Protein 8ZLC (pdb70)

Sequence (270 aa):
MFNYESILLINEDVVSEMTIEDAKKLKPYWNVQIANFKKSSKEPMFTLLQMAILLNKKDIVGYLLARRGLDINALSRNNQTALMIACDKKVPLDWIEAILKRGGDLGINIKDDYEQTALDKCNFNSKAYHLLLKYGANYESILINEDVVSEMTIEDAKKLKPYWNVQIANFKKSSKEPMFTLLQMAILLNKKDIVGYLLARRGLDINALSRNNQTALMIACDKKVPLDWIEAILKRGGDLGINIKDDYEQTALDKCNFNSKAYHLLLKYGA

Structure (mmCIF, N/CA/C/O backbone):
data_8ZLC
#
_entry.id   8ZLC
#
_cell.length_a   42.377
_cell.length_b   62.742
_cell.length_c   91.784
_cell.angle_alpha   90.000
_cell.angle_beta   90.000
_cell.angle_gamma   90.000
#
_symmetry.space_group_name_H-M   'P 21 21 21'
#
loop_
_entity.id
_entity.type
_entity.pdbx_description
1 polymer 'Ankyrin-repeat protein'
2 water water
#
loop_
_atom_site.group_PDB
_atom_site.id
_atom_site.type_symbol
_atom_site.label_atom_id
_atom_site.label_alt_id
_atom_site.label_comp_id
_atom_site.label_asym_id
_atom_site.label_entity_id
_atom_site.label_seq_id
_atom_site.pdbx_PDB_ins_code
_atom_site.Cartn_x
_atom_site.Cartn_y
_atom_site.Cartn_z
_atom_site.occupancy
_atom_site.B_iso_or_equiv
_atom_site.auth_seq_id
_atom_site.auth_comp_id
_atom_site.auth_asym_id
_atom_site.auth_atom_id
_atom_site.pdbx_PDB_model_num
ATOM 1 N N . MET A 1 1 ? 11.583 16.770 -7.038 1.000 34.604 1 MET A N 1
ATOM 2 C CA . MET A 1 1 ? 12.975 16.978 -6.553 1.000 35.036 1 MET A CA 1
ATOM 3 C C . MET A 1 1 ? 13.273 18.475 -6.365 1.000 28.925 1 MET A C 1
ATOM 4 O O . MET A 1 1 ? 12.371 19.325 -6.606 1.000 20.862 1 MET A O 1
ATOM 9 N N . PHE A 1 2 ? 14.479 18.761 -5.876 1.000 26.064 2 PHE A N 1
ATOM 10 C CA . PHE A 1 2 ? 14.906 20.115 -5.450 1.000 26.012 2 PHE A CA 1
ATOM 11 C C . PHE A 1 2 ? 15.321 20.880 -6.707 1.000 25.585 2 PHE A C 1
ATOM 12 O O . PHE A 1 2 ? 16.510 20.921 -7.011 1.000 25.031 2 PHE A O 1
ATOM 20 N N . ASN A 1 3 ? 14.322 21.396 -7.435 1.000 24.171 3 ASN A N 1
ATOM 21 C CA . ASN A 1 3 ? 14.478 22.265 -8.624 1.000 23.944 3 ASN A CA 1
ATOM 22 C C . ASN A 1 3 ? 13.831 23.614 -8.279 1.000 25.048 3 ASN A C 1
ATOM 23 O O . ASN A 1 3 ? 12.765 23.648 -7.579 1.000 21.731 3 ASN A O 1
ATOM 28 N N . TYR A 1 4 ? 14.468 24.709 -8.679 1.000 23.207 4 TYR A N 1
ATOM 29 C CA . TYR A 1 4 ? 13.957 26.075 -8.416 1.000 24.792 4 TYR A CA 1
ATOM 30 C C . TYR A 1 4 ? 13.613 26.193 -6.927 1.000 25.844 4 TYR A C 1
ATOM 31 O O . TYR A 1 4 ? 12.568 26.738 -6.597 1.000 24.690 4 TYR A O 1
ATOM 40 N N . GLU A 1 5 ? 14.484 25.697 -6.035 1.000 26.914 5 GLU A N 1
ATOM 41 C CA . GLU A 1 5 ? 14.324 25.829 -4.559 1.000 29.743 5 GLU A CA 1
ATOM 42 C C . GLU A 1 5 ? 12.916 25.413 -4.111 1.000 29.921 5 GLU A C 1
ATOM 43 O O . GLU A 1 5 ? 12.368 26.112 -3.244 1.000 32.185 5 GLU A O 1
ATOM 47 N N . SER A 1 6 ? 12.315 24.372 -4.709 1.000 27.063 6 SER A N 1
ATOM 48 C CA . SER A 1 6 ? 11.015 23.826 -4.229 1.000 27.348 6 SER A CA 1
ATOM 49 C C . SER A 1 6 ? 11.009 22.308 -4.389 1.000 25.054 6 SER A C 1
ATOM 50 O O . SER A 1 6 ? 12.087 21.721 -4.351 1.000 26.126 6 SER A O 1
ATOM 53 N N . ILE A 1 7 ? 9.823 21.705 -4.468 1.000 24.088 7 ILE A N 1
ATOM 54 C CA . ILE A 1 7 ? 9.616 20.270 -4.815 1.000 21.150 7 ILE A CA 1
ATOM 55 C C . ILE A 1 7 ? 8.894 20.325 -6.155 1.000 21.169 7 ILE A C 1
ATOM 56 O O . ILE A 1 7 ? 7.663 20.576 -6.135 1.000 21.965 7 ILE A O 1
ATOM 61 N N . LEU A 1 8 ? 9.614 20.156 -7.269 1.000 19.494 8 LEU A N 1
ATOM 62 C CA A LEU A 1 8 ? 9.083 20.534 -8.610 0.500 20.248 8 LEU A CA 1
ATOM 63 C CA B LEU A 1 8 ? 9.052 20.495 -8.601 0.500 19.438 8 LEU A CA 1
ATOM 64 C C . LEU A 1 8 ? 9.649 19.621 -9.693 1.000 18.920 8 LEU A C 1
ATOM 65 O O . LEU A 1 8 ? 10.879 19.655 -9.879 1.000 17.421 8 LEU A O 1
ATOM 74 N N . ILE A 1 9 ? 8.769 18.936 -10.412 1.000 19.190 9 ILE A N 1
ATOM 75 C CA . ILE A 1 9 ? 9.110 18.341 -11.727 1.000 22.284 9 ILE A CA 1
ATOM 76 C C . ILE A 1 9 ? 8.073 18.813 -12.749 1.000 22.906 9 ILE A C 1
ATOM 77 O O . ILE A 1 9 ? 6.950 19.171 -12.345 1.000 20.852 9 ILE A O 1
ATOM 82 N N . ASN A 1 10 ? 8.421 18.776 -14.033 1.000 25.324 10 ASN A N 1
ATOM 83 C CA . ASN A 1 10 ? 7.510 19.236 -15.103 1.000 25.440 10 ASN A CA 1
ATOM 84 C C . ASN A 1 10 ? 6.986 18.033 -15.895 1.000 25.432 10 ASN A C 1
ATOM 85 O O . ASN A 1 10 ? 7.383 16.864 -15.606 1.000 23.565 10 ASN A O 1
ATOM 90 N N . GLU A 1 11 ? 6.136 18.323 -16.883 1.000 26.388 11 GLU A N 1
ATOM 91 C CA . GLU A 1 11 ? 5.429 17.303 -17.694 1.000 28.363 11 GLU A CA 1
ATOM 92 C C . GLU A 1 11 ? 6.441 16.503 -18.525 1.000 29.102 11 GLU A C 1
ATOM 93 O O . GLU A 1 11 ? 6.127 15.332 -18.834 1.000 26.360 11 GLU A O 1
ATOM 99 N N . ASP A 1 12 ? 7.603 17.097 -18.854 1.000 30.578 12 ASP A N 1
ATOM 100 C CA . ASP A 1 12 ? 8.696 16.438 -19.624 1.000 32.008 12 ASP A CA 1
ATOM 101 C C . ASP A 1 12 ? 9.235 15.270 -18.794 1.000 29.774 12 ASP A C 1
ATOM 102 O O . ASP A 1 12 ? 9.407 14.164 -19.334 1.000 29.407 12 ASP A O 1
ATOM 107 N N . VAL A 1 13 ? 9.451 15.495 -17.500 1.000 28.711 13 VAL A N 1
ATOM 108 C CA . VAL A 1 13 ? 9.985 14.469 -16.563 1.000 26.729 13 VAL A CA 1
ATOM 109 C C . VAL A 1 13 ? 8.933 13.374 -16.382 1.000 28.898 13 VAL A C 1
ATOM 110 O O . VAL A 1 13 ? 9.288 12.167 -16.468 1.000 26.916 13 VAL A O 1
ATOM 114 N N . VAL A 1 14 ? 7.681 13.764 -16.140 1.000 26.314 14 VAL A N 1
ATOM 115 C CA . VAL A 1 14 ? 6.593 12.791 -15.859 1.000 27.458 14 VAL A CA 1
ATOM 116 C C . VAL A 1 14 ? 6.292 11.985 -17.130 1.000 28.809 14 VAL A C 1
ATOM 117 O O . VAL A 1 14 ? 6.153 10.750 -17.007 1.000 30.084 14 VAL A O 1
ATOM 121 N N . SER A 1 15 ? 6.276 12.589 -18.324 1.000 28.973 15 SER A N 1
ATOM 122 C CA . SER A 1 15 ? 5.998 11.811 -19.566 1.000 33.015 15 SER A CA 1
ATOM 123 C C . SER A 1 15 ? 7.005 10.650 -19.743 1.000 32.286 15 SER A C 1
ATOM 124 O O . SER A 1 15 ? 6.601 9.586 -20.251 1.000 27.079 15 SER A O 1
ATOM 127 N N . GLU A 1 16 ? 8.264 10.824 -19.331 1.000 32.242 16 GLU A N 1
ATOM 128 C CA . GLU A 1 16 ? 9.362 9.846 -19.556 1.000 35.299 16 GLU A CA 1
ATOM 129 C C . GLU A 1 16 ? 9.530 8.932 -18.345 1.000 35.299 16 GLU A C 1
ATOM 130 O O . GLU A 1 16 ? 10.463 8.112 -18.340 1.000 34.530 16 GLU A O 1
ATOM 136 N N . MET A 1 17 ? 8.673 9.076 -17.344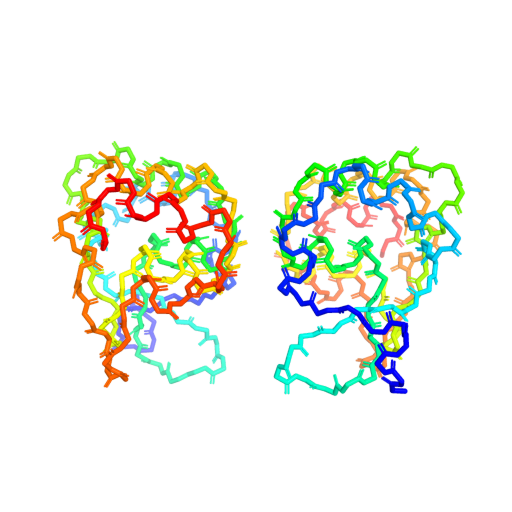 1.000 36.345 17 MET A N 1
ATOM 137 C CA . MET A 1 17 ? 8.773 8.318 -16.073 1.000 38.453 17 MET A CA 1
ATOM 138 C C . MET A 1 17 ? 8.336 6.861 -16.299 1.000 34.912 17 MET A C 1
ATOM 139 O O . MET A 1 17 ? 7.379 6.626 -17.023 1.000 38.855 17 MET A O 1
ATOM 144 N N . THR A 1 18 ? 8.995 5.915 -15.653 1.000 34.961 18 THR A N 1
ATOM 145 C CA . THR A 1 18 ? 8.618 4.475 -15.628 1.000 35.592 18 THR A CA 1
ATOM 146 C C . THR A 1 18 ? 8.090 4.121 -14.230 1.000 35.690 18 THR A C 1
ATOM 147 O O . THR A 1 18 ? 8.186 4.985 -13.313 1.000 32.354 18 THR A O 1
ATOM 151 N N . ILE A 1 19 ? 7.559 2.910 -14.050 1.000 33.451 19 ILE A N 1
ATOM 152 C CA . ILE A 1 19 ? 6.996 2.455 -12.742 1.000 35.486 19 ILE A CA 1
ATOM 153 C C . ILE A 1 19 ? 8.113 2.454 -11.687 1.000 32.997 19 ILE A C 1
ATOM 154 O O . ILE A 1 19 ? 7.804 2.735 -10.503 1.000 29.723 19 ILE A O 1
ATOM 159 N N . GLU A 1 20 ? 9.356 2.169 -12.090 1.000 34.937 20 GLU A N 1
ATOM 160 C CA . GLU A 1 20 ? 10.533 2.168 -11.177 1.000 36.653 20 GLU A CA 1
ATOM 161 C C . GLU A 1 20 ? 10.703 3.568 -10.565 1.000 37.093 20 GLU A C 1
ATOM 162 O O . GLU A 1 20 ? 11.008 3.649 -9.357 1.000 30.975 20 GLU A O 1
ATOM 165 N N . ASP A 1 21 ? 10.496 4.623 -11.359 1.000 35.182 21 ASP A N 1
ATOM 166 C CA . ASP A 1 21 ? 10.612 6.030 -10.896 1.000 34.664 21 ASP A CA 1
ATOM 167 C C . ASP A 1 21 ? 9.471 6.303 -9.914 1.000 30.325 21 ASP A C 1
ATOM 168 O O . ASP A 1 21 ? 9.753 6.782 -8.809 1.000 28.624 21 ASP A O 1
ATOM 173 N N . ALA A 1 22 ? 8.236 5.966 -10.275 1.000 26.444 22 ALA A N 1
ATOM 174 C CA . ALA A 1 22 ? 7.070 6.142 -9.384 1.000 27.137 22 ALA A CA 1
ATOM 175 C C . ALA A 1 22 ? 7.372 5.506 -8.021 1.000 28.109 22 ALA A C 1
ATOM 176 O O . ALA A 1 22 ? 7.106 6.168 -6.988 1.000 24.792 22 ALA A O 1
ATOM 178 N N . LYS A 1 23 ? 7.954 4.300 -8.002 1.000 26.543 23 LYS A N 1
ATOM 179 C CA . LYS A 1 23 ? 8.206 3.544 -6.750 1.000 28.963 23 LYS A CA 1
ATOM 180 C C . LYS A 1 23 ? 9.182 4.314 -5.867 1.000 25.622 23 LYS A C 1
ATOM 181 O O . LYS A 1 23 ? 8.930 4.389 -4.672 1.000 24.614 23 LYS A O 1
ATOM 187 N N . LYS A 1 24 ? 10.263 4.833 -6.447 1.000 25.544 24 LYS A N 1
ATOM 188 C CA . LYS A 1 24 ? 11.312 5.624 -5.754 1.000 26.318 24 LYS A CA 1
ATOM 189 C C . LYS A 1 24 ? 10.748 6.931 -5.180 1.000 23.451 24 LYS A C 1
ATOM 190 O O . LYS A 1 24 ? 11.357 7.423 -4.256 1.000 22.230 24 LYS A O 1
ATOM 192 N N . LEU A 1 25 ? 9.624 7.451 -5.678 1.000 20.919 25 LEU A N 1
ATOM 193 C CA . LEU A 1 25 ? 9.007 8.717 -5.174 1.000 21.123 25 LEU A CA 1
ATOM 194 C C . LEU A 1 25 ? 7.940 8.447 -4.095 1.000 19.724 25 LEU A C 1
ATOM 195 O O . LEU A 1 25 ? 7.175 9.376 -3.760 1.000 16.615 25 LEU A O 1
ATOM 200 N N . LYS A 1 26 ? 7.915 7.232 -3.541 1.000 19.951 26 LYS A N 1
ATOM 201 C CA . LYS A 1 26 ? 6.984 6.759 -2.489 1.000 21.234 26 LYS A CA 1
ATOM 202 C C . LYS A 1 26 ? 6.799 7.784 -1.372 1.000 18.905 26 LYS A C 1
ATOM 203 O O . LYS A 1 26 ? 5.667 7.990 -0.941 1.000 17.801 26 LYS A O 1
ATOM 209 N N . PRO A 1 27 ? 7.850 8.415 -0.803 1.000 18.819 27 PRO A N 1
ATOM 210 C CA . PRO A 1 27 ? 7.637 9.410 0.251 1.000 18.375 27 PRO A CA 1
ATOM 211 C C . PRO A 1 27 ? 6.746 10.589 -0.193 1.000 16.833 27 PRO A C 1
ATOM 212 O O . PRO A 1 27 ? 6.129 11.251 0.689 1.000 13.780 27 PRO A O 1
ATOM 216 N N . TYR A 1 28 ? 6.608 10.766 -1.516 1.000 15.193 28 TYR A N 1
ATOM 217 C CA . TYR A 1 28 ? 5.970 11.948 -2.153 1.000 17.177 28 TYR A CA 1
ATOM 218 C C . TYR A 1 28 ? 4.583 11.648 -2.724 1.000 16.436 28 TYR A C 1
ATOM 219 O O . TYR A 1 28 ? 3.996 12.546 -3.320 1.000 17.273 28 TYR A O 1
ATOM 228 N N . TRP A 1 29 ? 4.054 10.441 -2.572 1.000 17.668 29 TRP A N 1
ATOM 229 C CA . TRP A 1 29 ? 2.813 10.024 -3.272 1.000 17.665 29 TRP A CA 1
ATOM 230 C C . TRP A 1 29 ? 1.620 10.910 -2.951 1.000 17.884 29 TRP A C 1
ATOM 231 O O . TRP A 1 29 ? 0.712 10.930 -3.791 1.000 18.294 29 TRP A O 1
ATOM 242 N N . ASN A 1 30 ? 1.608 11.591 -1.810 1.000 18.214 30 ASN A N 1
ATOM 243 C CA . ASN A 1 30 ? 0.461 12.434 -1.370 1.000 16.966 30 ASN A CA 1
ATOM 244 C C . ASN A 1 30 ? 0.850 13.906 -1.437 1.000 16.552 30 ASN A C 1
ATOM 245 O O . ASN A 1 30 ? 0.104 14.737 -0.914 1.000 16.662 30 ASN A O 1
ATOM 250 N N . VAL A 1 31 ? 1.937 14.216 -2.134 1.000 15.643 31 VAL A N 1
ATOM 251 C CA . VAL A 1 31 ? 2.541 15.588 -2.156 1.000 15.238 31 VAL A CA 1
ATOM 252 C C . VAL A 1 31 ? 2.326 16.214 -3.543 1.000 15.036 31 VAL A C 1
ATOM 253 O O . VAL A 1 31 ? 2.521 15.521 -4.574 1.000 14.985 31 VAL A O 1
ATOM 257 N N . GLN A 1 32 ? 1.965 17.492 -3.578 1.000 16.043 32 GLN A N 1
ATOM 258 C CA . GLN A 1 32 ? 1.978 18.311 -4.818 1.000 17.211 32 GLN A CA 1
ATOM 259 C C . GLN A 1 32 ? 3.435 18.477 -5.254 1.000 17.912 32 GLN A C 1
ATOM 260 O O . GLN A 1 32 ? 4.168 19.220 -4.555 1.000 19.515 32 GLN A O 1
ATOM 266 N N . ILE A 1 33 ? 3.825 17.818 -6.356 1.000 16.529 33 ILE A N 1
ATOM 267 C CA . ILE A 1 33 ? 5.218 17.817 -6.864 1.000 15.648 33 ILE A CA 1
ATOM 268 C C . ILE A 1 33 ? 5.283 18.256 -8.323 1.000 15.441 33 ILE A C 1
ATOM 269 O O . ILE A 1 33 ? 6.413 18.489 -8.755 1.000 14.191 33 ILE A O 1
ATOM 274 N N . ALA A 1 34 ? 4.186 18.340 -9.090 1.000 16.259 34 ALA A N 1
ATOM 275 C CA . ALA A 1 34 ? 4.320 18.568 -10.557 1.000 17.794 34 ALA A CA 1
ATOM 276 C C . ALA A 1 34 ? 3.541 19.795 -11.039 1.000 18.903 34 ALA A C 1
ATOM 277 O O . ALA A 1 34 ? 2.480 20.141 -10.474 1.000 20.422 34 ALA A O 1
ATOM 279 N N . ASN A 1 35 ? 4.040 20.403 -12.113 1.000 18.788 35 ASN A N 1
ATOM 280 C CA . ASN A 1 35 ? 3.363 21.500 -12.841 1.000 19.435 35 ASN A CA 1
ATOM 281 C C . ASN A 1 35 ? 3.908 21.557 -14.275 1.000 21.438 35 ASN A C 1
ATOM 282 O O . ASN A 1 35 ? 4.952 20.969 -14.533 1.000 20.069 35 ASN A O 1
ATOM 287 N N . PHE A 1 36 ? 3.176 22.207 -15.181 1.000 24.183 36 PHE A N 1
ATOM 288 C CA . PHE A 1 36 ? 3.576 22.458 -16.586 1.000 26.129 36 PHE A CA 1
ATOM 289 C C . PHE A 1 36 ? 4.668 23.539 -16.573 1.000 27.577 36 PHE A C 1
ATOM 290 O O . PHE A 1 36 ? 4.669 24.411 -15.646 1.000 26.494 36 PHE A O 1
ATOM 298 N N . LYS A 1 37 ? 5.575 23.468 -17.551 1.000 31.172 37 LYS A N 1
ATOM 299 C CA . LYS A 1 37 ? 6.722 24.404 -17.739 1.000 36.453 37 LYS A CA 1
ATOM 300 C C . LYS A 1 37 ? 6.215 25.849 -17.902 1.000 35.858 37 LYS A C 1
ATOM 301 O O . LYS A 1 37 ? 6.850 26.741 -17.345 1.000 34.602 37 LYS A O 1
ATOM 307 N N . LYS A 1 38 ? 5.138 26.060 -18.671 1.000 36.497 38 LYS A N 1
ATOM 308 C CA . LYS A 1 38 ? 4.488 27.387 -18.893 1.000 41.743 38 LYS A CA 1
ATOM 309 C C . LYS A 1 38 ? 4.139 28.060 -17.552 1.000 43.485 38 LYS A C 1
ATOM 310 O O . LYS A 1 38 ? 4.311 29.286 -17.448 1.000 46.226 38 LYS A O 1
ATOM 312 N N . SER A 1 39 ? 3.666 27.294 -16.562 1.000 41.479 39 SER A N 1
ATOM 313 C CA . SER A 1 39 ? 3.067 27.824 -15.308 1.000 37.544 39 SER A CA 1
ATOM 314 C C . SER A 1 39 ? 4.159 28.261 -14.319 1.000 32.910 39 SER A C 1
ATOM 315 O O . SER A 1 39 ? 5.355 28.053 -14.608 1.000 29.300 39 SER A O 1
ATOM 318 N N . SER A 1 40 ? 3.757 28.858 -13.193 1.000 29.365 40 SER A N 1
ATOM 319 C CA . SER A 1 40 ? 4.686 29.332 -12.130 1.000 29.827 40 SER A CA 1
ATOM 320 C C . SER A 1 40 ? 5.476 28.158 -11.530 1.000 28.781 40 SER A C 1
ATOM 321 O O . SER A 1 40 ? 5.097 26.987 -11.749 1.000 29.118 40 SER A O 1
ATOM 324 N N . LYS A 1 41 ? 6.549 28.477 -10.794 1.000 28.298 41 LYS A N 1
ATOM 325 C CA . LYS A 1 41 ? 7.555 27.481 -10.309 1.000 27.969 41 LYS A CA 1
ATOM 326 C C . LYS A 1 41 ? 7.174 27.052 -8.895 1.000 27.418 41 LYS A C 1
ATOM 327 O O . LYS A 1 41 ? 8.052 27.118 -7.977 1.000 24.600 41 LYS A O 1
ATOM 333 N N . GLU A 1 42 ? 5.879 26.756 -8.706 1.000 29.935 42 GLU A N 1
ATOM 334 C CA . GLU A 1 42 ? 5.343 26.049 -7.518 1.000 28.706 42 GLU A CA 1
ATOM 335 C C . GLU A 1 42 ? 4.576 24.818 -8.001 1.000 24.946 42 GLU A C 1
ATOM 336 O O . GLU A 1 42 ? 3.813 24.887 -8.974 1.000 23.401 42 GLU A O 1
ATOM 342 N N . PRO A 1 43 ? 4.709 23.672 -7.286 1.000 20.707 43 PRO A N 1
ATOM 343 C CA . PRO A 1 43 ? 4.015 22.448 -7.684 1.000 21.380 43 PRO A CA 1
ATOM 344 C C . PRO A 1 43 ? 2.498 22.649 -7.541 1.000 19.559 43 PRO A C 1
ATOM 345 O O . PRO A 1 43 ? 2.080 23.377 -6.679 1.000 18.600 43 PRO A O 1
ATOM 349 N N . MET A 1 44 ? 1.730 22.007 -8.410 1.000 21.033 44 MET A N 1
ATOM 350 C CA . MET A 1 44 ? 0.248 22.116 -8.519 1.000 21.325 44 MET A CA 1
ATOM 351 C C . MET A 1 44 ? -0.359 20.737 -8.278 1.000 19.330 44 MET A C 1
ATOM 352 O O . MET A 1 44 ? -1.333 20.628 -7.523 1.000 20.899 44 MET A O 1
ATOM 357 N N . PHE A 1 45 ? 0.187 19.705 -8.916 1.000 17.568 45 PHE A N 1
ATOM 358 C CA . PHE A 1 45 ? -0.432 18.368 -9.040 1.000 16.585 45 PHE A CA 1
ATOM 359 C C . PHE A 1 45 ? 0.387 17.324 -8.282 1.000 16.125 45 PHE A C 1
ATOM 360 O O . PHE A 1 45 ? 1.640 17.384 -8.251 1.000 15.715 45 PHE A O 1
ATOM 368 N N . THR A 1 46 ? -0.305 16.333 -7.735 1.000 16.847 46 THR A N 1
ATOM 369 C CA . THR A 1 46 ? 0.303 15.044 -7.312 1.000 16.199 46 THR A CA 1
ATOM 370 C C . THR A 1 46 ? 0.751 14.263 -8.554 1.000 16.848 46 THR A C 1
ATOM 371 O O . THR A 1 46 ? 0.289 14.553 -9.668 1.000 16.477 46 THR A O 1
ATOM 375 N N . LEU A 1 47 ? 1.615 13.272 -8.350 1.000 18.088 47 LEU A N 1
ATOM 376 C CA . LEU A 1 47 ? 2.131 12.405 -9.431 1.000 19.934 47 LEU A CA 1
ATOM 377 C C . LEU A 1 47 ? 0.950 11.662 -10.096 1.000 20.654 47 LEU A C 1
ATOM 378 O O . LEU A 1 47 ? 0.944 11.598 -11.352 1.000 21.372 47 LEU A O 1
ATOM 383 N N . LEU A 1 48 ? -0.015 11.163 -9.322 1.000 19.360 48 LEU A N 1
ATOM 384 C CA . LEU A 1 48 ? -1.233 10.483 -9.850 1.000 21.731 48 LEU A CA 1
ATOM 385 C C . LEU A 1 48 ? -1.995 11.442 -10.760 1.000 19.941 48 LEU A C 1
ATOM 386 O O . LEU A 1 48 ? -2.359 11.047 -11.878 1.000 19.369 48 LEU A O 1
ATOM 391 N N . GLN A 1 49 ? -2.185 12.669 -10.296 1.000 20.431 49 GLN A N 1
ATOM 392 C CA . GLN A 1 49 ? -2.924 13.726 -11.024 1.000 19.717 49 GLN A CA 1
ATOM 393 C C . GLN A 1 49 ? -2.194 14.051 -12.331 1.000 21.971 49 GLN A C 1
ATOM 394 O O . GLN A 1 49 ? -2.861 14.109 -13.388 1.000 20.039 49 GLN A O 1
ATOM 400 N N . MET A 1 50 ? -0.876 14.223 -12.291 1.000 22.601 50 MET A N 1
ATOM 401 C CA . MET A 1 50 ? -0.093 14.529 -13.516 1.000 22.744 50 MET A CA 1
ATOM 402 C C . MET A 1 50 ? -0.080 13.308 -14.443 1.000 22.492 50 MET A C 1
ATOM 403 O O . MET A 1 50 ? -0.175 13.489 -15.649 1.000 23.737 50 MET A O 1
ATOM 408 N N . ALA A 1 51 ? 0.019 12.094 -13.916 1.000 22.155 51 ALA A N 1
ATOM 409 C CA . ALA A 1 51 ? -0.038 10.859 -14.721 1.000 22.229 51 ALA A CA 1
ATOM 410 C C . ALA A 1 51 ? -1.362 10.786 -15.490 1.000 25.962 51 ALA A C 1
ATOM 411 O O . ALA A 1 51 ? -1.325 10.489 -16.714 1.000 25.267 51 ALA A O 1
ATOM 413 N N . ILE A 1 52 ? -2.488 11.101 -14.843 1.000 25.315 52 ILE A N 1
ATOM 414 C CA . ILE A 1 52 ? -3.823 11.154 -15.500 1.000 24.795 52 ILE A CA 1
ATOM 415 C C . ILE A 1 52 ? -3.824 12.221 -16.600 1.000 25.035 52 ILE A C 1
ATOM 416 O O . ILE A 1 52 ? -4.238 11.882 -17.711 1.000 23.078 52 ILE A O 1
ATOM 421 N N . LEU A 1 53 ? -3.381 13.447 -16.300 1.000 25.672 53 LEU A N 1
ATOM 422 C CA . LEU A 1 53 ? -3.318 14.585 -17.256 1.000 26.789 53 LEU A CA 1
ATOM 423 C C . LEU A 1 53 ? -2.490 14.189 -18.502 1.000 28.783 53 LEU A C 1
ATOM 424 O O . LEU A 1 53 ? -2.802 14.684 -19.579 1.000 26.404 53 LEU A O 1
ATOM 429 N N . LEU A 1 54 ? -1.442 13.369 -18.358 1.000 27.319 54 LEU A N 1
ATOM 430 C CA . LEU A 1 54 ? -0.521 13.004 -19.473 1.000 29.043 54 LEU A CA 1
ATOM 431 C C . LEU A 1 54 ? -0.794 11.579 -19.985 1.000 32.361 54 LEU A C 1
ATOM 432 O O . LEU A 1 54 ? 0.001 11.094 -20.783 1.000 38.014 54 LEU A O 1
ATOM 437 N N . ASN A 1 55 ? -1.854 10.906 -19.531 1.000 34.803 55 ASN A N 1
ATOM 438 C CA . ASN A 1 55 ? -2.280 9.582 -20.064 1.000 34.119 55 ASN A CA 1
ATOM 439 C C . ASN A 1 55 ? -1.164 8.544 -19.895 1.000 37.988 55 ASN A C 1
ATOM 440 O O . ASN A 1 55 ? -0.976 7.721 -20.807 1.000 38.139 55 ASN A O 1
ATOM 445 N N . LYS A 1 56 ? -0.480 8.529 -18.749 1.000 35.869 56 LYS A N 1
ATOM 446 C CA . LYS A 1 56 ? 0.503 7.476 -18.400 1.000 36.833 56 LYS A CA 1
ATOM 447 C C . LYS A 1 56 ? -0.242 6.300 -17.768 1.000 35.579 56 LYS A C 1
ATOM 448 O O . LYS A 1 56 ? -0.195 6.177 -16.539 1.000 34.370 56 LYS A O 1
ATOM 454 N N . LYS A 1 57 ? -0.900 5.482 -18.593 1.000 33.831 57 LYS A N 1
ATOM 455 C CA . LYS A 1 57 ? -1.768 4.357 -18.150 1.000 39.089 57 LYS A CA 1
ATOM 456 C C . LYS A 1 57 ? -1.035 3.471 -17.123 1.000 39.363 57 LYS A C 1
ATOM 457 O O . LYS A 1 57 ? -1.655 3.149 -16.101 1.000 40.714 57 LYS A O 1
ATOM 461 N N . ASP A 1 58 ? 0.231 3.102 -17.364 1.000 41.736 58 ASP A N 1
ATOM 462 C CA . ASP A 1 58 ? 0.996 2.151 -16.505 1.000 42.409 58 ASP A CA 1
ATOM 463 C C . ASP A 1 58 ? 1.304 2.812 -15.151 1.000 36.194 58 ASP A C 1
ATOM 464 O O . ASP A 1 58 ? 1.164 2.144 -14.123 1.000 32.573 58 ASP A O 1
ATOM 469 N N . ILE A 1 59 ? 1.679 4.089 -15.121 1.000 37.222 59 ILE A N 1
ATOM 470 C CA . ILE A 1 59 ? 1.901 4.809 -13.833 1.000 35.017 59 ILE A CA 1
ATOM 471 C C . ILE A 1 59 ? 0.563 5.002 -13.108 1.000 31.523 59 ILE A C 1
ATOM 472 O O . ILE A 1 59 ? 0.537 4.796 -11.890 1.000 29.746 59 ILE A O 1
ATOM 477 N N . VAL A 1 60 ? -0.514 5.328 -13.821 1.000 29.947 60 VAL A N 1
ATOM 478 C CA . VAL A 1 60 ? -1.858 5.487 -13.202 1.000 28.377 60 VAL A CA 1
ATOM 479 C C . VAL A 1 60 ? -2.240 4.137 -12.586 1.000 29.929 60 VAL A C 1
ATOM 480 O O . VAL A 1 60 ? -2.605 4.114 -11.375 1.000 25.600 60 VAL A O 1
ATOM 484 N N . GLY A 1 61 ? -2.112 3.043 -13.351 1.000 27.808 61 GLY A N 1
ATOM 485 C CA . GLY A 1 61 ? -2.447 1.692 -12.862 1.000 26.835 61 GLY A CA 1
ATOM 486 C C . GLY A 1 61 ? -1.679 1.352 -11.607 1.000 25.277 61 GLY A C 1
ATOM 487 O O . GLY A 1 61 ? -2.304 0.849 -10.629 1.000 27.141 61 GLY A O 1
ATOM 488 N N . TYR A 1 62 ? -0.366 1.608 -11.623 1.000 25.691 62 TYR A N 1
ATOM 489 C CA . TYR A 1 62 ? 0.564 1.269 -10.511 1.000 26.839 62 TYR A CA 1
ATOM 490 C C . TYR A 1 62 ? 0.155 2.048 -9.257 1.000 26.837 62 TYR A C 1
ATOM 491 O O . TYR A 1 62 ? -0.001 1.383 -8.207 1.000 27.281 62 TYR A O 1
ATOM 500 N N . LEU A 1 63 ? -0.046 3.377 -9.369 1.000 23.486 63 LEU A N 1
ATOM 501 C CA . LEU A 1 63 ? -0.287 4.273 -8.208 1.000 24.942 63 LEU A CA 1
ATOM 502 C C . LEU A 1 63 ? -1.619 3.935 -7.528 1.000 24.555 63 LEU A C 1
ATOM 503 O O . LEU A 1 63 ? -1.689 3.980 -6.269 1.000 22.665 63 LEU A O 1
ATOM 508 N N . LEU A 1 64 ? -2.663 3.667 -8.310 1.000 25.765 64 LEU A N 1
ATOM 509 C CA . LEU A 1 64 ? -4.022 3.373 -7.767 1.000 28.659 64 LEU A CA 1
ATOM 510 C C . LEU A 1 64 ? -3.977 2.091 -6.928 1.000 28.895 64 LEU A C 1
ATOM 511 O O . LEU A 1 64 ? -4.762 1.977 -5.964 1.000 28.331 64 LEU A O 1
ATOM 516 N N . ALA A 1 65 ? -3.043 1.189 -7.228 1.000 29.256 65 ALA A N 1
ATOM 517 C CA . ALA A 1 65 ? -2.881 -0.084 -6.495 1.000 31.098 65 ALA A CA 1
ATOM 518 C C . ALA A 1 65 ? -2.045 0.120 -5.227 1.000 33.389 65 ALA A C 1
ATOM 519 O O . ALA A 1 65 ? -1.820 -0.861 -4.541 1.000 33.058 65 ALA A O 1
ATOM 521 N N . ARG A 1 66 ? -1.579 1.328 -4.908 1.000 32.969 66 ARG A N 1
ATOM 522 C CA . ARG A 1 66 ? -0.581 1.479 -3.811 1.000 33.261 66 ARG A CA 1
ATOM 523 C C . ARG A 1 66 ? -1.298 1.562 -2.469 1.000 32.384 66 ARG A C 1
ATOM 524 O O . ARG A 1 66 ? -2.263 2.319 -2.346 1.000 34.316 66 ARG A O 1
ATOM 532 N N . ARG A 1 67 ? -0.780 0.849 -1.478 1.000 34.920 67 ARG A N 1
ATOM 533 C CA . ARG A 1 67 ? -1.066 1.105 -0.047 1.000 36.743 67 ARG A CA 1
ATOM 534 C C . ARG A 1 67 ? -0.457 2.479 0.313 1.000 39.605 67 ARG A C 1
ATOM 535 O O . ARG A 1 67 ? 0.691 2.777 -0.118 1.000 42.036 67 ARG A O 1
ATOM 537 N N . GLY A 1 68 ? -1.194 3.308 1.048 1.000 35.390 68 GLY A N 1
ATOM 538 C CA . GLY A 1 68 ? -0.662 4.571 1.603 1.000 33.117 68 GLY A CA 1
ATOM 539 C C . GLY A 1 68 ? -0.855 5.765 0.687 1.000 29.149 68 GLY A C 1
ATOM 540 O O . GLY A 1 68 ? -0.563 6.905 1.114 1.000 27.125 68 GLY A O 1
ATOM 541 N N . LEU A 1 69 ? -1.368 5.563 -0.519 1.000 28.415 69 LEU A N 1
ATOM 542 C CA . LEU A 1 69 ? -1.651 6.688 -1.441 1.000 26.130 69 LEU A CA 1
ATOM 543 C C . LEU A 1 69 ? -3.082 7.188 -1.190 1.000 24.914 69 LEU A C 1
ATOM 544 O O . LEU A 1 69 ? -4.026 6.345 -1.042 1.000 21.321 69 LEU A O 1
ATOM 549 N N . ASP A 1 70 ? -3.213 8.499 -0.996 1.000 20.449 70 ASP A N 1
ATOM 550 C CA . ASP A 1 70 ? -4.515 9.175 -0.787 1.000 20.779 70 ASP A CA 1
ATOM 551 C C . ASP A 1 70 ? -5.127 9.463 -2.157 1.000 19.911 70 ASP A C 1
ATOM 552 O O . ASP A 1 70 ? -4.712 10.439 -2.806 1.000 19.076 70 ASP A O 1
ATOM 557 N N . ILE A 1 71 ? -6.132 8.705 -2.559 1.000 21.630 71 ILE A N 1
ATOM 558 C CA . ILE A 1 71 ? -6.798 8.880 -3.892 1.000 22.471 71 ILE A CA 1
ATOM 559 C C . ILE A 1 71 ? -7.565 10.213 -3.919 1.000 18.847 71 ILE A C 1
ATOM 560 O O . ILE A 1 71 ? -7.783 10.752 -5.032 1.000 19.057 71 ILE A O 1
ATOM 565 N N . ASN A 1 72 ? -7.896 10.779 -2.757 1.000 16.932 72 ASN A N 1
ATOM 566 C CA . ASN A 1 72 ? -8.688 12.030 -2.631 1.000 18.640 72 ASN A CA 1
ATOM 567 C C . ASN A 1 72 ? -7.779 13.230 -2.322 1.000 17.895 72 ASN A C 1
ATOM 568 O O . ASN A 1 72 ? -8.304 14.279 -1.924 1.000 17.781 72 ASN A O 1
ATOM 573 N N . ALA A 1 73 ? -6.467 13.107 -2.532 1.000 19.803 73 ALA A N 1
ATOM 574 C CA . ALA A 1 73 ? -5.504 14.195 -2.269 1.000 18.367 73 ALA A CA 1
ATOM 575 C C . ALA A 1 73 ? -5.821 15.344 -3.217 1.000 18.685 73 ALA A C 1
ATOM 576 O O . ALA A 1 73 ? -6.175 15.089 -4.388 1.000 17.772 73 ALA A O 1
ATOM 578 N N . LEU A 1 74 ? -5.719 16.576 -2.724 1.000 20.494 74 LEU A N 1
ATOM 579 C CA . LEU A 1 74 ? -6.079 17.790 -3.489 1.000 17.935 74 LEU A CA 1
ATOM 580 C C . LEU A 1 74 ? -4.842 18.361 -4.173 1.000 16.807 74 LEU A C 1
ATOM 581 O O . LEU A 1 74 ? -3.788 18.408 -3.585 1.000 15.701 74 LEU A O 1
ATOM 586 N N . SER A 1 75 ? -5.013 18.780 -5.415 1.000 17.044 75 SER A N 1
ATOM 587 C CA . SER A 1 75 ? -4.117 19.707 -6.140 1.000 18.410 75 SER A CA 1
ATOM 588 C C . SER A 1 75 ? -4.112 21.062 -5.414 1.000 17.760 75 SER A C 1
ATOM 589 O O . SER A 1 75 ? -4.919 21.251 -4.506 1.000 15.642 75 SER A O 1
ATOM 592 N N . ARG A 1 76 ? -3.235 21.974 -5.821 1.000 19.202 76 ARG A N 1
ATOM 593 C CA . ARG A 1 76 ? -3.155 23.329 -5.224 1.000 21.868 76 ARG A CA 1
ATOM 594 C C . ARG A 1 76 ? 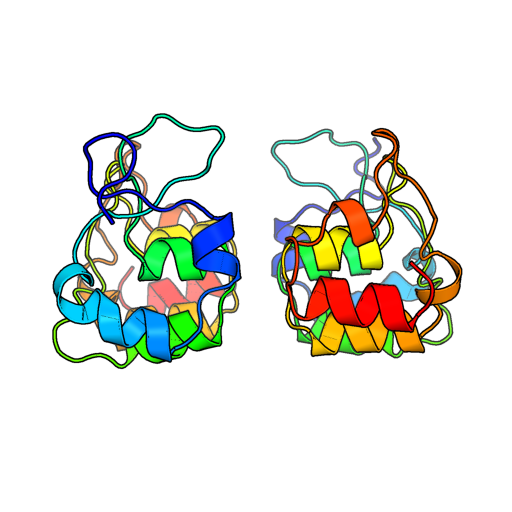-4.452 24.115 -5.499 1.000 24.126 76 ARG A C 1
ATOM 595 O O . ARG A 1 76 ? -4.778 24.979 -4.665 1.000 25.701 76 ARG A O 1
ATOM 603 N N . ASN A 1 77 ? -5.192 23.820 -6.579 1.000 23.481 77 ASN A N 1
ATOM 604 C CA . ASN A 1 77 ? -6.530 24.400 -6.909 1.000 25.844 77 ASN A CA 1
ATOM 605 C C . ASN A 1 77 ? -7.694 23.547 -6.364 1.000 22.100 77 ASN A C 1
ATOM 606 O O . ASN A 1 77 ? -8.822 23.677 -6.883 1.000 20.349 77 ASN A O 1
ATOM 611 N N . ASN A 1 78 ? -7.458 22.690 -5.365 1.000 22.036 78 ASN A N 1
ATOM 612 C CA . ASN A 1 78 ? -8.506 21.885 -4.676 1.000 22.920 78 ASN A CA 1
ATOM 613 C C . ASN A 1 78 ? -9.242 20.947 -5.655 1.000 21.979 78 ASN A C 1
ATOM 614 O O . ASN A 1 78 ? -10.461 20.740 -5.515 1.000 22.048 78 ASN A O 1
ATOM 619 N N . GLN A 1 79 ? -8.499 20.335 -6.575 1.000 21.207 79 GLN A N 1
ATOM 620 C CA . GLN A 1 79 ? -9.021 19.306 -7.500 1.000 20.717 79 GLN A CA 1
ATOM 621 C C . GLN A 1 79 ? -8.529 17.924 -7.062 1.000 19.994 79 GLN A C 1
ATOM 622 O O . GLN A 1 79 ? -7.399 17.822 -6.557 1.000 19.193 79 GLN A O 1
ATOM 628 N N . THR A 1 80 ? -9.372 16.903 -7.236 1.000 20.143 80 THR A N 1
ATOM 629 C CA . THR A 1 80 ? -9.055 15.472 -7.032 1.000 18.307 80 THR A CA 1
ATOM 630 C C . THR A 1 80 ? -8.621 14.840 -8.361 1.000 17.388 80 THR A C 1
ATOM 631 O O . THR A 1 80 ? -8.954 15.386 -9.412 1.000 18.973 80 THR A O 1
ATOM 635 N N . ALA A 1 81 ? -7.969 13.682 -8.274 1.000 17.538 81 ALA A N 1
ATOM 636 C CA . ALA A 1 81 ? -7.716 12.735 -9.382 1.000 16.895 81 ALA A CA 1
ATOM 637 C C . ALA A 1 81 ? -9.029 12.448 -10.116 1.000 16.968 81 ALA A C 1
ATOM 638 O O . ALA A 1 81 ? -9.023 12.466 -11.367 1.000 17.977 81 ALA A O 1
ATOM 640 N N . LEU A 1 82 ? -10.123 12.226 -9.387 1.000 16.887 82 LEU A N 1
ATOM 641 C CA . LEU A 1 82 ? -11.446 11.917 -10.005 1.000 17.767 82 LEU A CA 1
ATOM 642 C C . LEU A 1 82 ? -11.912 13.102 -10.862 1.000 17.032 82 LEU A C 1
ATOM 643 O O . LEU A 1 82 ? -12.376 12.857 -11.986 1.000 17.496 82 LEU A O 1
ATOM 648 N N . MET A 1 83 ? -11.830 14.324 -10.323 1.000 17.912 83 MET A N 1
ATOM 649 C CA . MET A 1 83 ? -12.246 15.588 -11.003 1.000 19.047 83 MET A CA 1
ATOM 650 C C . MET A 1 83 ? -11.487 15.776 -12.310 1.000 19.386 83 MET A C 1
ATOM 651 O O . MET A 1 83 ? -12.126 16.079 -13.323 1.000 17.189 83 MET A O 1
ATOM 656 N N . ILE A 1 84 ? -10.160 15.641 -12.248 1.000 20.693 84 ILE A N 1
ATOM 657 C CA . ILE A 1 84 ? -9.233 15.786 -13.400 1.000 21.869 84 ILE A CA 1
ATOM 658 C C . ILE A 1 84 ? -9.557 14.705 -14.426 1.000 20.874 84 ILE A C 1
ATOM 659 O O . ILE A 1 84 ? -9.585 15.038 -15.620 1.000 20.430 84 ILE A O 1
ATOM 664 N N . ALA A 1 85 ? -9.732 13.451 -13.984 1.000 20.928 85 ALA A N 1
ATOM 665 C CA . ALA A 1 85 ? -10.055 12.313 -14.861 1.000 19.927 85 ALA A CA 1
ATOM 666 C C . ALA A 1 85 ? -11.356 12.627 -15.615 1.000 22.842 85 ALA A C 1
ATOM 667 O O . ALA A 1 85 ? -11.383 12.431 -16.859 1.000 22.515 85 ALA A O 1
ATOM 669 N N . CYS A 1 86 ? -12.398 13.091 -14.915 1.000 20.263 86 CYS A N 1
ATOM 670 C CA . CYS A 1 86 ? -13.695 13.431 -15.547 1.000 22.098 86 CYS A CA 1
ATOM 671 C C . CYS A 1 86 ? -13.494 14.607 -16.502 1.000 25.565 86 CYS A C 1
ATOM 672 O O . CYS A 1 86 ? -13.991 14.514 -17.646 1.000 21.766 86 CYS A O 1
ATOM 675 N N . ASP A 1 87 ? -12.796 15.663 -16.070 1.000 24.320 87 ASP A N 1
ATOM 676 C CA . ASP A 1 87 ? -12.626 16.879 -16.893 1.000 27.392 87 ASP A CA 1
ATOM 677 C C . ASP A 1 87 ? -11.915 16.513 -18.215 1.000 30.035 87 ASP A C 1
ATOM 678 O O . ASP A 1 87 ? -12.344 17.040 -19.251 1.000 28.214 87 ASP A O 1
ATOM 683 N N . LYS A 1 88 ? -10.882 15.657 -18.195 1.000 29.530 88 LYS A N 1
ATOM 684 C CA . LYS A 1 88 ? -10.096 15.276 -19.404 1.000 30.393 88 LYS A CA 1
ATOM 685 C C . LYS A 1 88 ? -10.736 14.116 -20.165 1.000 27.629 88 LYS A C 1
ATOM 686 O O . LYS A 1 88 ? -10.184 13.784 -21.180 1.000 29.002 88 LYS A O 1
ATOM 692 N N . LYS A 1 89 ? -11.864 13.560 -19.730 1.000 28.197 89 LYS A N 1
ATOM 693 C CA . LYS A 1 89 ? -12.585 12.507 -20.490 1.000 28.021 89 LYS A CA 1
ATOM 694 C C . LYS A 1 89 ? -11.599 11.374 -20.790 1.000 27.318 89 LYS A C 1
ATOM 695 O O . LYS A 1 89 ? -11.476 10.936 -21.953 1.000 26.310 89 LYS A O 1
ATOM 701 N N . VAL A 1 90 ? -10.921 10.916 -19.749 1.000 23.520 90 VAL A N 1
ATOM 702 C CA . VAL A 1 90 ? -9.988 9.759 -19.816 1.000 23.389 90 VAL A CA 1
ATOM 703 C C . VAL A 1 90 ? -10.888 8.531 -19.914 1.000 22.962 90 VAL A C 1
ATOM 704 O O . VAL A 1 90 ? -12.098 8.657 -19.728 1.000 22.572 90 VAL A O 1
ATOM 708 N N . PRO A 1 91 ? -10.360 7.330 -20.250 1.000 25.504 91 PRO A N 1
ATOM 709 C CA . PRO A 1 91 ? -11.196 6.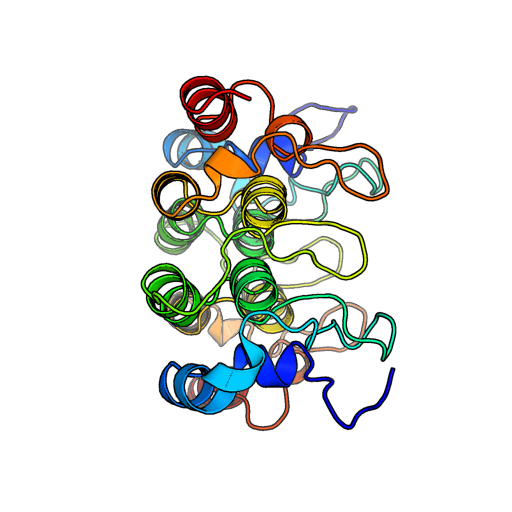140 -20.408 1.000 27.254 91 PRO A CA 1
ATOM 710 C C . PRO A 1 91 ? -12.029 5.829 -19.159 1.000 27.674 91 PRO A C 1
ATOM 711 O O . PRO A 1 91 ? -11.557 6.043 -18.055 1.000 29.029 91 PRO A O 1
ATOM 715 N N . LEU A 1 92 ? -13.229 5.302 -19.372 1.000 25.731 92 LEU A N 1
ATOM 716 C CA . LEU A 1 92 ? -14.226 5.060 -18.307 1.000 30.698 92 LEU A CA 1
ATOM 717 C C . LEU A 1 92 ? -13.665 4.067 -17.277 1.000 30.592 92 LEU A C 1
ATOM 718 O O . LEU A 1 92 ? -14.013 4.216 -16.077 1.000 29.233 92 LEU A O 1
ATOM 723 N N . ASP A 1 93 ? -12.820 3.118 -17.714 1.000 30.550 93 ASP A N 1
ATOM 724 C CA . ASP A 1 93 ? -12.206 2.089 -16.821 1.000 32.616 93 ASP A CA 1
ATOM 725 C C . ASP A 1 93 ? -11.286 2.744 -15.770 1.000 30.246 93 ASP A C 1
ATOM 726 O O . ASP A 1 93 ? -11.257 2.228 -14.630 1.000 30.066 93 ASP A O 1
ATOM 731 N N . TRP A 1 94 ? -10.587 3.839 -16.098 1.000 27.853 94 TRP A N 1
ATOM 732 C CA . TRP A 1 94 ? -9.736 4.594 -15.125 1.000 28.076 94 TRP A CA 1
ATOM 733 C C . TRP A 1 94 ? -10.633 5.306 -14.110 1.000 25.036 94 TRP A C 1
ATOM 734 O O . TRP A 1 94 ? -10.305 5.276 -12.904 1.000 22.208 94 TRP A O 1
ATOM 745 N N . ILE A 1 95 ? -11.707 5.931 -14.590 1.000 24.251 95 ILE A N 1
ATOM 746 C CA . ILE A 1 95 ? -12.680 6.603 -13.692 1.000 24.770 95 ILE A CA 1
ATOM 747 C C . ILE A 1 95 ? -13.228 5.540 -12.734 1.000 24.333 95 ILE A C 1
ATOM 748 O O . ILE A 1 95 ? -13.150 5.766 -11.514 1.000 20.792 95 ILE A O 1
ATOM 753 N N . GLU A 1 96 ? -13.644 4.374 -13.236 1.000 26.411 96 GLU A N 1
ATOM 754 C CA . GLU A 1 96 ? -14.180 3.303 -12.351 1.000 27.437 96 GLU A CA 1
ATOM 755 C C . GLU A 1 96 ? -13.106 2.852 -11.351 1.000 24.761 96 GLU A C 1
ATOM 756 O O . GLU A 1 96 ? -13.433 2.724 -10.156 1.000 22.957 96 GLU A O 1
ATOM 762 N N . ALA A 1 97 ? -11.864 2.655 -11.789 1.000 25.632 97 ALA A N 1
ATOM 763 C CA . ALA A 1 97 ? -10.739 2.264 -10.904 1.000 23.800 97 ALA A CA 1
ATOM 764 C C . ALA A 1 97 ? -10.557 3.300 -9.796 1.000 22.325 97 ALA A C 1
ATOM 765 O O . ALA A 1 97 ? -10.442 2.917 -8.619 1.000 20.462 97 ALA A O 1
ATOM 767 N N . ILE A 1 98 ? -10.567 4.590 -10.142 1.000 22.435 98 ILE A N 1
ATOM 768 C CA . ILE A 1 98 ? -10.466 5.686 -9.142 1.000 20.714 98 ILE A CA 1
ATOM 769 C C . ILE A 1 98 ? -11.606 5.543 -8.116 1.000 21.375 98 ILE A C 1
ATOM 770 O O . ILE A 1 98 ? -11.305 5.496 -6.887 1.000 19.060 98 ILE A O 1
ATOM 775 N N . LEU A 1 99 ? -12.859 5.404 -8.577 1.000 18.421 99 LEU A N 1
ATOM 776 C CA . LEU A 1 99 ? -14.028 5.349 -7.660 1.000 20.997 99 LEU A CA 1
ATOM 777 C C . LEU A 1 99 ? -13.945 4.129 -6.744 1.000 24.332 99 LEU A C 1
ATOM 778 O O . LEU A 1 99 ? -14.164 4.293 -5.516 1.000 26.398 99 LEU A O 1
ATOM 783 N N . LYS A 1 100 ? -13.629 2.954 -7.294 1.000 28.126 100 LYS A N 1
ATOM 784 C CA . LYS A 1 100 ? -13.621 1.682 -6.514 1.000 30.893 100 LYS A CA 1
ATOM 785 C C . LYS A 1 100 ? -12.496 1.710 -5.474 1.000 29.706 100 LYS A C 1
ATOM 786 O O . LYS A 1 100 ? -12.653 1.050 -4.442 1.000 30.542 100 LYS A O 1
ATOM 792 N N . ARG A 1 101 ? -11.447 2.490 -5.719 1.000 30.331 101 ARG A N 1
ATOM 793 C CA . ARG A 1 101 ? -10.252 2.564 -4.840 1.000 35.177 101 ARG A CA 1
ATOM 794 C C . ARG A 1 101 ? -10.476 3.524 -3.666 1.000 34.111 101 ARG A C 1
ATOM 795 O O . ARG A 1 101 ? -9.564 3.571 -2.812 1.000 37.742 101 ARG A O 1
ATOM 803 N N . GLY A 1 102 ? -11.612 4.241 -3.603 1.000 28.150 102 GLY A N 1
ATOM 804 C CA . GLY A 1 102 ? -11.916 5.177 -2.495 1.000 26.178 102 GLY A CA 1
ATOM 805 C C . GLY A 1 102 ? -12.179 6.593 -2.959 1.000 23.478 102 GLY A C 1
ATOM 806 O O . GLY A 1 102 ? -12.491 7.447 -2.096 1.000 24.385 102 GLY A O 1
ATOM 807 N N . GLY A 1 103 ? -12.097 6.839 -4.274 1.000 21.289 103 GLY A N 1
ATOM 808 C CA . GLY A 1 103 ? -12.461 8.111 -4.910 1.000 20.582 103 GLY A CA 1
ATOM 809 C C . GLY A 1 103 ? -13.914 8.462 -4.659 1.000 20.652 103 GLY A C 1
ATOM 810 O O . GLY A 1 103 ? -14.244 9.662 -4.711 1.000 19.588 103 GLY A O 1
ATOM 811 N N . ASP A 1 104 ? -14.768 7.451 -4.436 1.000 21.725 104 ASP A N 1
ATOM 812 C CA . ASP A 1 104 ? -16.204 7.664 -4.127 1.000 22.215 104 ASP A CA 1
ATOM 813 C C . ASP A 1 104 ? -16.364 8.484 -2.830 1.000 20.463 104 ASP A C 1
ATOM 814 O O . ASP A 1 104 ? -17.337 9.259 -2.750 1.000 16.026 104 ASP A O 1
ATOM 819 N N . LEU A 1 105 ? -15.468 8.318 -1.845 1.000 18.144 105 LEU A N 1
ATOM 820 C CA . LEU A 1 105 ? -15.527 9.072 -0.558 1.000 17.825 105 LEU A CA 1
ATOM 821 C C . LEU A 1 105 ? -15.439 10.591 -0.790 1.000 16.561 105 LEU A C 1
ATOM 822 O O . LEU A 1 105 ? -16.022 11.350 0.012 1.000 16.304 105 LEU A O 1
ATOM 827 N N . GLY A 1 106 ? -14.754 11.029 -1.843 1.000 15.784 106 GLY A N 1
ATOM 828 C CA . GLY A 1 106 ? -14.546 12.464 -2.143 1.000 15.596 106 GLY A CA 1
ATOM 829 C C . GLY A 1 106 ? -15.371 12.928 -3.325 1.000 14.896 106 GLY A C 1
ATOM 830 O O . GLY A 1 106 ? -15.122 14.057 -3.825 1.000 14.703 106 GLY A O 1
ATOM 831 N N . ILE A 1 107 ? -16.379 12.163 -3.704 1.000 16.478 107 ILE A N 1
ATOM 832 C CA . ILE A 1 107 ? -17.223 12.441 -4.912 1.000 17.674 107 ILE A CA 1
ATOM 833 C C . ILE A 1 107 ? -17.867 13.829 -4.816 1.000 16.350 107 ILE A C 1
ATOM 834 O O . ILE A 1 107 ? -18.033 14.465 -5.872 1.000 17.165 107 ILE A O 1
ATOM 839 N N . ASN A 1 108 ? -18.204 14.323 -3.628 1.000 16.352 108 ASN A N 1
ATOM 840 C CA . ASN A 1 108 ? -18.795 15.691 -3.479 1.000 17.932 108 ASN A CA 1
ATOM 841 C C . ASN A 1 108 ? -17.759 16.730 -3.064 1.000 15.961 108 ASN A C 1
ATOM 842 O O . ASN A 1 108 ? -18.177 17.857 -2.815 1.000 16.362 108 ASN A O 1
ATOM 847 N N . ILE A 1 109 ? -16.456 16.432 -3.126 1.000 16.852 109 ILE A N 1
ATOM 848 C CA . ILE A 1 109 ? -15.416 17.501 -2.985 1.000 16.785 109 ILE A CA 1
ATOM 849 C C . ILE A 1 109 ? -15.658 18.572 -4.061 1.000 17.372 109 ILE A C 1
ATOM 850 O O . ILE A 1 109 ? -15.958 18.198 -5.201 1.000 16.914 109 ILE A O 1
ATOM 855 N N . LYS A 1 110 ? -15.500 19.851 -3.717 1.000 17.507 110 LYS A N 1
ATOM 856 C CA . LYS A 1 110 ? -15.676 20.967 -4.675 1.000 19.000 110 LYS A CA 1
ATOM 857 C C . LYS A 1 110 ? -14.377 21.787 -4.774 1.000 17.754 110 LYS A C 1
ATOM 858 O O . LYS A 1 110 ? -13.733 22.060 -3.755 1.000 15.541 110 LYS A O 1
ATOM 864 N N . ASP A 1 111 ? -14.000 22.124 -5.998 1.000 17.533 111 ASP A N 1
ATOM 865 C CA . ASP A 1 111 ? -12.773 22.881 -6.343 1.000 20.267 111 ASP A CA 1
ATOM 866 C C . ASP A 1 111 ? -13.048 24.375 -6.077 1.000 21.195 111 ASP A C 1
ATOM 867 O O . ASP A 1 111 ? -14.118 24.726 -5.553 1.000 19.099 111 ASP A O 1
ATOM 872 N N . ASP A 1 112 ? -12.063 25.215 -6.362 1.000 25.753 112 ASP A N 1
ATOM 873 C CA . ASP A 1 112 ? -12.095 26.677 -6.084 1.000 30.067 112 ASP A CA 1
ATOM 874 C C . ASP A 1 112 ? -13.297 27.327 -6.786 1.000 32.598 112 ASP A C 1
ATOM 875 O O . ASP A 1 112 ? -13.795 28.324 -6.240 1.000 34.944 112 ASP A O 1
ATOM 880 N N . TYR A 1 113 ? -13.788 26.759 -7.902 1.000 33.683 113 TYR A N 1
ATOM 881 C CA . TYR A 1 113 ? -14.950 27.273 -8.681 1.000 35.191 113 TYR A CA 1
ATOM 882 C C . TYR A 1 113 ? -16.258 26.577 -8.274 1.000 33.297 113 TYR A C 1
ATOM 883 O O . TYR A 1 113 ? -17.185 26.577 -9.098 1.000 32.144 113 TYR A O 1
ATOM 892 N N . GLU A 1 114 ? -16.336 26.021 -7.058 1.000 30.533 114 GLU A N 1
ATOM 893 C CA . GLU A 1 114 ? -17.542 25.309 -6.545 1.000 31.188 114 GLU A CA 1
ATOM 894 C C . GLU A 1 114 ? -17.955 24.127 -7.446 1.000 29.753 114 GLU A C 1
ATOM 895 O O . GLU A 1 114 ? -19.132 23.695 -7.335 1.000 29.907 114 GLU A O 1
ATOM 897 N N . GLN A 1 115 ? -17.046 23.575 -8.262 1.000 26.401 115 GLN A N 1
ATOM 898 C CA . GLN A 1 115 ? -17.373 22.441 -9.170 1.000 24.990 115 GLN A CA 1
ATOM 899 C C . GLN A 1 115 ? -16.967 21.107 -8.543 1.000 21.814 115 GLN A C 1
ATOM 900 O O . GLN A 1 115 ? -15.828 20.990 -8.028 1.000 22.329 115 GLN A O 1
ATOM 906 N N . THR A 1 116 ? -17.842 20.115 -8.642 1.000 20.268 116 THR A N 1
ATOM 907 C CA . THR A 1 116 ? -17.568 18.693 -8.322 1.000 19.933 116 THR A CA 1
ATOM 908 C C . THR A 1 116 ? -17.175 17.908 -9.578 1.000 19.038 116 THR A C 1
ATOM 909 O O . THR A 1 116 ? -17.281 18.461 -10.679 1.000 17.762 116 THR A O 1
ATOM 913 N N . ALA A 1 117 ? -16.759 16.646 -9.408 1.000 18.718 117 ALA A N 1
ATOM 914 C CA . ALA A 1 117 ? -16.423 15.718 -10.512 1.000 19.329 117 ALA A CA 1
ATOM 915 C C . ALA A 1 117 ? -17.662 15.504 -11.383 1.000 20.126 117 ALA A C 1
ATOM 916 O O . ALA A 1 117 ? -17.516 15.506 -12.617 1.000 20.217 117 ALA A O 1
ATOM 918 N N . LEU A 1 118 ? -18.847 15.343 -10.790 1.000 21.108 118 LEU A N 1
ATOM 919 C CA . LEU A 1 118 ? -20.104 15.252 -11.583 1.000 22.292 118 LEU A CA 1
ATOM 920 C C . LEU A 1 118 ? -20.277 16.498 -12.478 1.000 22.154 118 LEU A C 1
ATOM 921 O O . LEU A 1 118 ? -20.556 16.304 -13.675 1.000 21.234 118 LEU A O 1
ATOM 926 N N . ASP A 1 119 ? -20.112 17.714 -11.946 1.000 20.791 119 ASP A N 1
ATOM 927 C CA . ASP A 1 119 ? -20.216 18.983 -12.733 1.000 22.672 119 ASP A CA 1
ATOM 928 C C . ASP A 1 119 ? -19.197 19.006 -13.890 1.000 24.124 119 ASP A C 1
ATOM 929 O O . ASP A 1 119 ? -19.424 19.755 -14.826 1.000 23.377 119 ASP A O 1
ATOM 934 N N . LYS A 1 120 ? -18.115 18.221 -13.856 1.000 26.774 120 LYS A N 1
ATOM 935 C CA . LYS A 1 120 ? -17.107 18.219 -14.958 1.000 29.089 120 LYS A CA 1
ATOM 936 C C . LYS A 1 120 ? -17.475 17.179 -16.030 1.000 29.350 120 LYS A C 1
ATOM 937 O O . LYS A 1 120 ? -16.838 17.198 -17.080 1.000 27.894 120 LYS A O 1
ATOM 943 N N . CYS A 1 121 ? -18.426 16.280 -15.773 1.000 29.027 121 CYS A N 1
ATOM 944 C CA . CYS A 1 121 ? -18.941 15.331 -16.797 1.000 29.558 121 CYS A CA 1
ATOM 945 C C . CYS A 1 121 ? -19.963 16.046 -17.685 1.000 30.144 121 CYS A C 1
ATOM 946 O O . CYS A 1 121 ? -20.668 16.922 -17.186 1.000 34.256 121 CYS A O 1
ATOM 949 N N . ASN A 1 122 ? -20.043 15.674 -18.948 1.000 30.775 122 ASN A N 1
ATOM 950 C CA . ASN A 1 122 ? -21.085 16.184 -19.872 1.000 35.072 122 ASN A CA 1
ATOM 951 C C . ASN A 1 122 ? -22.429 15.537 -19.539 1.000 31.108 122 ASN A C 1
ATOM 952 O O . ASN A 1 122 ? -22.459 14.307 -19.257 1.000 27.474 122 ASN A O 1
ATOM 957 N N . PHE A 1 123 ? -23.496 16.324 -19.656 1.000 32.703 123 PHE A N 1
ATOM 958 C CA . PHE A 1 123 ? -24.904 15.853 -19.689 1.000 31.301 123 PHE A CA 1
ATOM 959 C C . PHE A 1 123 ? -24.990 14.481 -20.381 1.000 30.518 123 PHE A C 1
ATOM 960 O O . PHE A 1 123 ? -24.605 14.365 -21.575 1.000 28.237 123 PHE A O 1
ATOM 962 N N . ASN A 1 124 ? -25.478 13.481 -19.632 1.000 29.623 124 ASN A N 1
ATOM 963 C CA . ASN A 1 124 ? -25.907 12.145 -20.118 1.000 31.756 124 ASN A CA 1
ATOM 964 C C . ASN A 1 124 ? -24.712 11.340 -20.647 1.000 29.903 124 ASN A C 1
ATOM 965 O O . ASN A 1 124 ? -24.944 10.294 -21.270 1.000 28.347 124 ASN A O 1
ATOM 970 N N . SER A 1 125 ? -23.473 11.756 -20.358 1.000 30.418 125 SER A N 1
ATOM 971 C CA . SER A 1 125 ? -22.260 11.004 -20.770 1.000 26.123 125 SER A CA 1
ATOM 972 C C . SER A 1 125 ? -22.239 9.666 -20.040 1.000 26.237 125 SER A C 1
ATOM 973 O O . SER A 1 125 ? -22.951 9.519 -19.021 1.000 29.064 125 SER A O 1
ATOM 976 N N . LYS A 1 126 ? -21.449 8.715 -20.515 1.000 25.854 126 LYS A N 1
ATOM 977 C CA . LYS A 1 126 ? -21.228 7.459 -19.772 1.000 26.828 126 LYS A CA 1
ATOM 978 C C . LYS A 1 126 ? -20.562 7.794 -18.430 1.000 28.279 126 LYS A C 1
ATOM 979 O O . LYS A 1 126 ? -20.876 7.108 -17.449 1.000 24.177 126 LYS A O 1
ATOM 983 N N . ALA A 1 127 ? -19.725 8.836 -18.362 1.000 25.700 127 ALA A N 1
ATOM 984 C CA . ALA A 1 127 ? -19.027 9.213 -17.107 1.000 24.676 127 ALA A CA 1
ATOM 985 C C . ALA A 1 127 ? -20.065 9.634 -16.051 1.000 24.695 127 ALA A C 1
ATOM 986 O O . ALA A 1 127 ? -20.013 9.115 -14.900 1.000 26.582 127 ALA A O 1
ATOM 988 N N . TYR A 1 128 ? -20.988 10.525 -16.441 1.000 24.931 128 TYR A N 1
ATOM 989 C CA . TYR A 1 128 ? -22.103 11.038 -15.614 1.000 26.985 128 TYR A CA 1
ATOM 990 C C . TYR A 1 128 ? -22.859 9.880 -14.945 1.000 25.489 128 TYR A C 1
ATOM 991 O O . TYR A 1 128 ? -23.080 9.908 -13.714 1.000 24.389 128 TYR A O 1
ATOM 1000 N N . HIS A 1 129 ? -23.216 8.868 -15.721 1.000 25.580 129 HIS A N 1
ATOM 1001 C CA . HIS A 1 129 ? -24.004 7.693 -15.254 1.000 27.498 129 HIS A CA 1
ATOM 1002 C C . HIS A 1 129 ? -23.183 6.862 -14.269 1.000 25.360 129 HIS A C 1
ATOM 1003 O O . HIS A 1 129 ? -23.741 6.445 -13.244 1.000 28.482 129 HIS A O 1
ATOM 1010 N N . LEU A 1 130 ? -21.903 6.644 -14.548 1.000 24.924 130 LEU A N 1
ATOM 1011 C CA . LEU A 1 130 ? -21.016 5.918 -13.613 1.000 24.927 130 LEU A CA 1
ATOM 1012 C C . LEU A 1 130 ? -20.898 6.666 -12.271 1.000 22.609 130 LEU A C 1
ATOM 1013 O O . LEU A 1 130 ? -21.006 6.016 -11.202 1.000 21.773 130 LEU A O 1
ATOM 1018 N N . LEU A 1 131 ? -20.666 7.980 -12.279 1.000 22.218 131 LEU A N 1
ATOM 1019 C CA . LEU A 1 131 ? -20.553 8.749 -11.007 1.000 21.642 131 LEU A CA 1
ATOM 1020 C C . LEU A 1 131 ? -21.838 8.587 -10.176 1.000 23.997 131 LEU A C 1
ATOM 1021 O O . LEU A 1 131 ? -21.734 8.421 -8.942 1.000 22.799 131 LEU A O 1
ATOM 1026 N N . LEU A 1 132 ? -23.012 8.586 -10.813 1.000 26.158 132 LEU A N 1
ATOM 1027 C CA . LEU A 1 132 ? -24.316 8.398 -10.121 1.000 26.340 132 LEU A CA 1
ATOM 1028 C C . LEU A 1 132 ? -24.338 7.040 -9.421 1.000 26.562 132 LEU A C 1
ATOM 1029 O O . LEU A 1 132 ? -24.840 6.999 -8.295 1.000 27.731 132 LEU A O 1
ATOM 1034 N N . LYS A 1 133 ? -23.804 5.983 -10.041 1.000 27.238 133 LYS A N 1
ATOM 1035 C CA . LYS A 1 133 ? -23.709 4.630 -9.410 1.000 30.660 133 LYS A CA 1
ATOM 1036 C C . LYS A 1 133 ? -22.973 4.731 -8.056 1.000 31.011 133 LYS A C 1
ATOM 1037 O O . LYS A 1 133 ? -23.386 4.055 -7.101 1.000 30.271 133 LYS A O 1
ATOM 1041 N N . TYR A 1 134 ? -21.915 5.546 -7.955 1.000 28.401 134 TYR A N 1
ATOM 1042 C CA . TYR A 1 134 ? -21.052 5.634 -6.743 1.000 27.526 134 TYR A CA 1
ATOM 1043 C C . TYR A 1 134 ? -21.460 6.803 -5.847 1.000 28.244 134 TYR A C 1
ATOM 1044 O O . TYR A 1 134 ? -20.673 7.169 -4.981 1.000 29.472 134 TYR A O 1
ATOM 1053 N N . GLY A 1 135 ? -22.661 7.349 -6.025 1.000 27.902 135 GLY A N 1
ATOM 1054 C CA . GLY A 1 135 ? -23.297 8.222 -5.016 1.000 29.580 135 GLY A CA 1
ATOM 1055 C C . GLY A 1 135 ? -23.191 9.700 -5.347 1.000 27.023 135 GLY A C 1
ATOM 1056 O O . GLY A 1 135 ? -23.376 10.506 -4.425 1.000 25.712 135 GLY A O 1
ATOM 1057 N N . ALA A 1 136 ? -22.886 10.061 -6.599 1.000 24.127 136 ALA A N 1
ATOM 1058 C CA . ALA A 1 136 ? -22.748 11.485 -6.962 1.000 26.556 136 ALA A CA 1
ATOM 1059 C C . ALA A 1 136 ? -24.132 12.125 -6.879 1.000 33.010 136 ALA A C 1
ATOM 1060 O O . ALA A 1 136 ? -25.181 11.454 -6.876 1.000 35.077 136 ALA A O 1
ATOM 1063 N N . ASN B 1 3 ? -16.139 27.303 -40.855 1.000 48.211 3 ASN B N 1
ATOM 1064 C CA . ASN B 1 3 ? -16.577 27.248 -39.421 1.000 48.450 3 ASN B CA 1
ATOM 1065 C C . ASN B 1 3 ? -17.831 26.367 -39.255 1.000 50.528 3 ASN B C 1
ATOM 1066 O O . ASN B 1 3 ? -17.955 25.724 -38.208 1.000 57.625 3 ASN B O 1
ATOM 1068 N N . TYR B 1 4 ? -18.701 26.307 -40.265 1.000 55.673 4 TYR B N 1
ATOM 1069 C CA . TYR B 1 4 ? -20.097 25.806 -40.188 1.000 54.203 4 TYR B CA 1
ATOM 1070 C C . TYR B 1 4 ? -20.227 24.662 -39.170 1.000 54.518 4 TYR B C 1
ATOM 1071 O O . TYR B 1 4 ? -19.456 23.655 -39.225 1.000 49.075 4 TYR B O 1
ATOM 1073 N N . GLU B 1 5 ? -21.196 24.837 -38.264 1.000 51.313 5 GLU B N 1
ATOM 1074 C CA . GLU B 1 5 ? -21.736 23.813 -37.335 1.000 49.872 5 GLU B CA 1
ATOM 1075 C C . GLU B 1 5 ? -22.305 22.634 -38.138 1.000 49.747 5 GLU B C 1
ATOM 1076 O O . GLU B 1 5 ? -22.712 21.645 -37.513 1.000 52.350 5 GLU B O 1
ATOM 1080 N N . SER B 1 6 ? -22.344 22.737 -39.464 1.000 49.729 6 SER B N 1
ATOM 1081 C CA . SER B 1 6 ? -22.813 21.687 -40.394 1.000 51.213 6 SER B CA 1
ATOM 1082 C C . SER B 1 6 ? -21.894 20.458 -40.357 1.000 48.440 6 SER B C 1
ATOM 1083 O O . SER B 1 6 ? -22.441 19.350 -40.408 1.000 48.513 6 SER B O 1
ATOM 1086 N N . ILE B 1 7 ? -20.571 20.640 -40.288 1.000 46.095 7 ILE B N 1
ATOM 1087 C CA . ILE B 1 7 ? -19.568 19.523 -40.248 1.000 46.264 7 ILE B CA 1
ATOM 1088 C C . ILE B 1 7 ? -18.920 19.402 -38.859 1.000 40.709 7 ILE B C 1
ATOM 1089 O O . ILE B 1 7 ? -18.552 18.285 -38.504 1.000 39.024 7 ILE B O 1
ATOM 1094 N N . LEU B 1 8 ? -18.753 20.501 -38.127 1.000 33.487 8 LEU B N 1
ATOM 1095 C CA . LEU B 1 8 ? -18.115 20.524 -36.793 1.000 31.051 8 LEU B CA 1
ATOM 1096 C C . LEU B 1 8 ? -18.705 19.461 -35.862 1.000 31.592 8 LEU B C 1
ATOM 1097 O O . LEU B 1 8 ? -19.915 19.450 -35.668 1.000 34.169 8 LEU B O 1
ATOM 1102 N N . ILE B 1 9 ? -17.853 18.636 -35.263 1.000 30.038 9 ILE B N 1
ATOM 1103 C CA . ILE B 1 9 ? -18.184 17.898 -34.014 1.000 29.791 9 ILE B CA 1
ATOM 1104 C C . ILE B 1 9 ? -17.145 18.286 -32.960 1.000 28.668 9 ILE B C 1
ATOM 1105 O O . ILE B 1 9 ? -15.987 18.603 -33.334 1.000 26.131 9 ILE B O 1
ATOM 1110 N N . ASN B 1 10 ? -17.541 18.337 -31.690 1.000 25.781 10 ASN B N 1
ATOM 1111 C CA . ASN B 1 10 ? -16.621 18.799 -30.624 1.000 27.038 10 ASN B CA 1
ATOM 1112 C C . ASN B 1 10 ? -16.183 17.578 -29.815 1.000 28.182 10 ASN B C 1
ATOM 1113 O O . ASN B 1 10 ? -16.603 16.426 -30.155 1.000 24.756 10 ASN B O 1
ATOM 1118 N N . GLU B 1 11 ? -15.375 17.810 -28.787 1.000 26.874 11 GLU B N 1
ATOM 1119 C CA . GLU B 1 11 ? -14.752 16.726 -27.993 1.000 33.849 11 GLU B CA 1
ATOM 1120 C C . GLU B 1 11 ? -15.846 15.960 -27.237 1.000 33.166 11 GLU B C 1
ATOM 1121 O O . GLU B 1 11 ? -15.601 14.793 -26.937 1.000 33.544 11 GLU B O 1
ATOM 1127 N N . ASP B 1 12 ? -16.988 16.599 -26.941 1.000 34.463 12 ASP B N 1
ATOM 1128 C CA . ASP B 1 12 ? -18.146 15.973 -26.241 1.000 36.997 12 ASP B CA 1
ATOM 1129 C C . ASP B 1 12 ? -18.710 14.861 -27.131 1.000 33.402 12 ASP B C 1
ATOM 1130 O O . ASP B 1 12 ? -18.952 13.751 -26.636 1.000 33.700 12 ASP B O 1
ATOM 1135 N N . VAL B 1 13 ? -18.856 15.136 -28.424 1.000 31.743 13 VAL B N 1
ATOM 1136 C CA . VAL B 1 13 ? -19.371 14.152 -29.420 1.000 30.810 13 VAL B CA 1
ATOM 1137 C C . VAL B 1 13 ? -18.350 13.020 -29.589 1.000 28.455 13 VAL B C 1
ATOM 1138 O O . VAL B 1 13 ? -18.736 11.829 -29.522 1.000 28.387 13 VAL B O 1
ATOM 1142 N N . VAL B 1 14 ? -17.082 13.369 -29.791 1.000 28.503 14 VAL B N 1
ATOM 1143 C CA . VAL B 1 14 ? -15.994 12.375 -30.021 1.000 25.251 14 VAL B CA 1
ATOM 1144 C C . VAL B 1 14 ? -15.751 11.552 -28.742 1.000 25.175 14 VAL B C 1
ATOM 1145 O O . VAL B 1 14 ? -15.614 10.336 -28.868 1.000 24.921 14 VAL B O 1
ATOM 1149 N N . SER B 1 15 ? -15.821 12.116 -27.541 1.000 26.331 15 SER B N 1
ATOM 1150 C CA . SER B 1 15 ? -15.595 11.324 -26.296 1.000 28.897 15 SER B CA 1
ATOM 1151 C C . SER B 1 15 ? -16.618 10.190 -26.168 1.000 30.405 15 SER B C 1
ATOM 1152 O O . SER B 1 15 ? -16.245 9.118 -25.631 1.000 32.650 15 SER B O 1
ATOM 1155 N N . GLU B 1 16 ? -17.850 10.384 -26.650 1.000 30.756 16 GLU B N 1
ATOM 1156 C CA . GLU B 1 16 ? -18.956 9.400 -26.492 1.000 32.112 16 GLU B CA 1
ATOM 1157 C C . GLU B 1 16 ? -19.036 8.487 -27.717 1.000 32.695 16 GLU B C 1
ATOM 1158 O O . GLU B 1 16 ? -19.918 7.604 -27.743 1.000 32.755 16 GLU B O 1
ATOM 1164 N N . MET B 1 17 ? -18.154 8.692 -28.690 1.000 31.834 17 MET B N 1
ATOM 1165 C CA . MET B 1 17 ? -18.196 7.977 -29.985 1.000 30.927 17 MET B CA 1
ATOM 1166 C C . MET B 1 17 ? -17.728 6.530 -29.814 1.000 28.710 17 MET B C 1
ATOM 1167 O O . MET B 1 17 ? -16.791 6.279 -29.091 1.000 30.185 17 MET B O 1
ATOM 1172 N N . THR B 1 18 ? -18.375 5.609 -30.506 1.000 31.022 18 THR B N 1
ATOM 1173 C CA . THR B 1 18 ? -17.990 4.187 -30.554 1.000 32.801 18 THR B CA 1
ATOM 1174 C C . THR B 1 18 ? -17.525 3.858 -31.980 1.000 32.779 18 THR B C 1
ATOM 1175 O O . THR B 1 18 ? -17.628 4.729 -32.867 1.000 28.724 18 THR B O 1
ATOM 1179 N N . ILE B 1 19 ? -17.043 2.636 -32.200 1.000 31.360 19 ILE B N 1
ATOM 1180 C CA . ILE B 1 19 ? -16.515 2.191 -33.522 1.000 29.972 19 ILE B CA 1
ATOM 1181 C C . ILE B 1 19 ? -17.658 2.222 -34.550 1.000 26.759 19 ILE B C 1
ATOM 1182 O O . ILE B 1 19 ? -17.379 2.533 -35.732 1.000 27.262 19 ILE B O 1
ATOM 1187 N N . 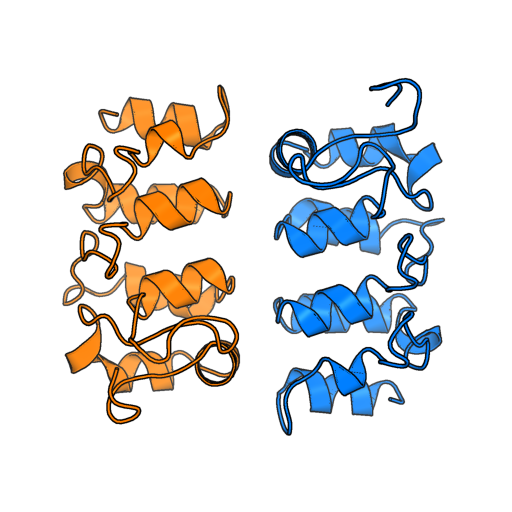GLU B 1 20 ? -18.900 1.944 -34.144 1.000 27.672 20 GLU B N 1
ATOM 1188 C CA . GLU B 1 20 ? -20.095 2.027 -35.039 1.000 31.762 20 GLU B CA 1
ATOM 1189 C C . GLU B 1 20 ? -20.235 3.447 -35.616 1.000 31.667 20 GLU B C 1
ATOM 1190 O O . GLU B 1 20 ? -20.554 3.569 -36.810 1.000 28.702 20 GLU B O 1
ATOM 1196 N N . ASP B 1 21 ? -19.975 4.475 -34.807 1.000 32.835 21 ASP B N 1
ATOM 1197 C CA . ASP B 1 21 ? -20.042 5.896 -35.242 1.000 33.930 21 ASP B CA 1
ATOM 1198 C C . ASP B 1 21 ? -18.893 6.157 -36.217 1.000 29.730 21 ASP B C 1
ATOM 1199 O O . ASP B 1 21 ? -19.153 6.696 -37.294 1.000 36.188 21 ASP B O 1
ATOM 1204 N N . ALA B 1 22 ? -17.674 5.756 -35.881 1.000 25.769 22 ALA B N 1
ATOM 1205 C CA . ALA B 1 22 ? -16.508 5.916 -36.781 1.000 27.721 22 ALA B CA 1
ATOM 1206 C C . ALA B 1 22 ? -16.828 5.305 -38.156 1.000 27.783 22 ALA B C 1
ATOM 1207 O O . ALA B 1 22 ? -16.514 5.953 -39.153 1.000 25.048 22 ALA B O 1
ATOM 1209 N N . LYS B 1 23 ? -17.491 4.137 -38.206 1.000 29.194 23 LYS B N 1
ATOM 1210 C CA . LYS B 1 23 ? -17.807 3.424 -39.474 1.000 29.406 23 LYS B CA 1
ATOM 1211 C C . LYS B 1 23 ? -18.697 4.309 -40.358 1.000 27.152 23 LYS B C 1
ATOM 1212 O O . LYS B 1 23 ? -18.403 4.418 -41.555 1.000 24.659 23 LYS B O 1
ATOM 1218 N N . LYS B 1 24 ? -19.741 4.901 -39.772 1.000 28.205 24 LYS B N 1
ATOM 1219 C CA . LYS B 1 24 ? -20.716 5.781 -40.452 1.000 29.209 24 LYS B CA 1
ATOM 1220 C C . LYS B 1 24 ? -20.044 7.067 -40.959 1.000 27.101 24 LYS B C 1
ATOM 1221 O O . LYS B 1 24 ? -20.604 7.670 -41.889 1.000 23.843 24 LYS B O 1
ATOM 1227 N N . LEU B 1 25 ? -18.896 7.478 -40.409 1.000 24.275 25 LEU B N 1
ATOM 1228 C CA . LEU B 1 25 ? -18.205 8.736 -40.837 1.000 23.309 25 LEU B CA 1
ATOM 1229 C C . LEU B 1 25 ? -17.186 8.500 -41.969 1.000 20.168 25 LEU B C 1
ATOM 1230 O O . LEU B 1 25 ? -16.421 9.442 -42.270 1.000 17.841 25 LEU B O 1
ATOM 1235 N N . LYS B 1 26 ? -17.156 7.300 -42.550 1.000 19.203 26 LYS B N 1
ATOM 1236 C CA . LYS B 1 26 ? -16.164 6.896 -43.588 1.000 19.884 26 LYS B CA 1
ATOM 1237 C C . LYS B 1 26 ? -15.965 7.964 -44.675 1.000 19.374 26 LYS B C 1
ATOM 1238 O O . LYS B 1 26 ? -14.827 8.205 -45.061 1.000 17.448 26 LYS B O 1
ATOM 1244 N N . PRO B 1 27 ? -17.015 8.598 -45.238 1.000 18.640 27 PRO B N 1
ATOM 1245 C CA . PRO B 1 27 ? -16.816 9.658 -46.233 1.000 21.374 27 PRO B CA 1
ATOM 1246 C C . PRO B 1 27 ? -15.970 10.840 -45.736 1.000 18.572 27 PRO B C 1
ATOM 1247 O O . PRO B 1 27 ? -15.396 11.531 -46.575 1.000 17.549 27 PRO B O 1
ATOM 1251 N N . TYR B 1 28 ? -15.839 10.975 -44.410 1.000 16.885 28 TYR B N 1
ATOM 1252 C CA . TYR B 1 28 ? -15.221 12.130 -43.715 1.000 17.694 28 TYR B CA 1
ATOM 1253 C C . TYR B 1 28 ? -13.849 11.803 -43.130 1.000 16.533 28 TYR B C 1
ATOM 1254 O O . TYR B 1 28 ? -13.281 12.691 -42.473 1.000 17.500 28 TYR B O 1
ATOM 1263 N N . TRP B 1 29 ? -13.295 10.608 -43.364 1.000 15.775 29 TRP B N 1
ATOM 1264 C CA . TRP B 1 29 ? -12.072 10.178 -42.632 1.000 17.380 29 TRP B CA 1
ATOM 1265 C C . TRP B 1 29 ? -10.881 11.072 -42.928 1.000 17.348 29 TRP B C 1
ATOM 1266 O O . TRP B 1 29 ? -9.979 11.066 -42.083 1.000 17.461 29 TRP B O 1
ATOM 1277 N N . ASN B 1 30 ? -10.865 11.813 -44.038 1.000 16.463 30 ASN B N 1
ATOM 1278 C CA . ASN B 1 30 ? -9.693 12.663 -44.382 1.000 16.337 30 ASN B CA 1
ATOM 1279 C C . ASN B 1 30 ? -10.065 14.138 -44.244 1.000 15.441 30 ASN B C 1
ATOM 1280 O O . ASN B 1 30 ? -9.232 14.988 -44.615 1.000 16.598 30 ASN B O 1
ATOM 1285 N N . VAL B 1 31 ? -11.199 14.415 -43.627 1.000 15.540 31 VAL B N 1
ATOM 1286 C CA . VAL B 1 31 ? -11.780 15.787 -43.550 1.000 16.575 31 VAL B CA 1
ATOM 1287 C C . VAL B 1 31 ? -11.464 16.375 -42.169 1.000 16.369 31 VAL B C 1
ATOM 1288 O O . VAL B 1 31 ? -11.595 15.662 -41.155 1.000 14.810 31 VAL B O 1
ATOM 1292 N N . GLN B 1 32 ? -11.092 17.653 -42.123 1.000 17.661 32 GLN B N 1
ATOM 1293 C CA . GLN B 1 32 ? -11.026 18.423 -40.847 1.000 18.894 32 GLN B CA 1
ATOM 1294 C C . GLN B 1 32 ? -12.459 18.606 -40.336 1.000 19.858 32 GLN B C 1
ATOM 1295 O O . GLN B 1 32 ? -13.184 19.398 -40.945 1.000 19.936 32 GLN B O 1
ATOM 1301 N N . ILE B 1 33 ? -12.858 17.877 -39.288 1.000 20.465 33 ILE B N 1
ATOM 1302 C CA . ILE B 1 33 ? -14.259 17.846 -38.786 1.000 20.239 33 ILE B CA 1
ATOM 1303 C C . ILE B 1 33 ? -14.324 18.228 -37.308 1.000 19.614 33 ILE B C 1
ATOM 1304 O O . ILE B 1 33 ? -15.448 18.478 -36.865 1.000 19.817 33 ILE B O 1
ATOM 1309 N N . ALA B 1 34 ? -13.229 18.253 -36.550 1.000 18.692 34 ALA B N 1
ATOM 1310 C CA . ALA B 1 34 ? -13.342 18.333 -35.071 1.000 20.160 34 ALA B CA 1
ATOM 1311 C C . ALA B 1 34 ? -12.508 19.467 -34.497 1.000 21.721 34 ALA B C 1
ATOM 1312 O O . ALA B 1 34 ? -11.450 19.803 -35.068 1.000 19.724 34 ALA B O 1
ATOM 1314 N N . ASN B 1 35 ? -12.974 19.998 -33.371 1.000 23.011 35 ASN B N 1
ATOM 1315 C CA . ASN B 1 35 ? -12.258 21.023 -32.573 1.000 25.126 35 ASN B CA 1
ATOM 1316 C C . ASN B 1 35 ? -12.813 20.995 -31.141 1.000 26.161 35 ASN B C 1
ATOM 1317 O O . ASN B 1 35 ? -13.915 20.447 -30.927 1.000 24.289 35 ASN B O 1
ATOM 1322 N N . PHE B 1 36 ? -12.050 21.530 -30.192 1.000 27.408 36 PHE B N 1
ATOM 1323 C CA . PHE B 1 36 ? -12.464 21.732 -28.780 1.000 30.149 36 PHE B CA 1
ATOM 1324 C C . PHE B 1 36 ? -13.456 22.901 -28.735 1.000 33.287 36 PHE B C 1
ATOM 1325 O O . PHE B 1 36 ? -13.345 23.807 -29.579 1.000 31.200 36 PHE B O 1
ATOM 1333 N N . LYS B 1 37 ? -14.399 22.859 -27.782 1.000 38.747 37 LYS B N 1
ATOM 1334 C CA . LYS B 1 37 ? -15.405 23.926 -27.505 1.000 42.766 37 LYS B CA 1
ATOM 1335 C C . LYS B 1 37 ? -14.705 25.262 -27.192 1.000 43.858 37 LYS B C 1
ATOM 1336 O O . LYS B 1 37 ? -15.207 26.280 -27.661 1.000 41.486 37 LYS B O 1
ATOM 1340 N N . LYS B 1 38 ? -13.607 25.257 -26.427 1.000 42.818 38 LYS B N 1
ATOM 1341 C CA . LYS B 1 38 ? -12.837 26.487 -26.066 1.000 46.905 38 LYS B CA 1
ATOM 1342 C C . LYS B 1 38 ? -12.346 27.196 -27.337 1.000 51.741 38 LYS B C 1
ATOM 1343 O O . LYS B 1 38 ? -12.377 28.450 -27.369 1.000 59.371 38 LYS B O 1
ATOM 1345 N N . SER B 1 39 ? -11.931 26.439 -28.356 1.000 50.798 39 SER B N 1
ATOM 1346 C CA . SER B 1 39 ? -11.265 26.961 -29.580 1.000 49.023 39 SER B CA 1
ATOM 1347 C C . SER B 1 39 ? -12.296 27.502 -30.580 1.000 50.878 39 SER B C 1
ATOM 1348 O O . SER B 1 39 ? -13.475 27.596 -30.242 1.000 47.172 39 SER B O 1
ATOM 1351 N N . SER B 1 40 ? -11.836 27.821 -31.791 1.000 55.406 40 SER B N 1
ATOM 1352 C CA . SER B 1 40 ? -12.638 28.211 -32.981 1.000 55.664 40 SER B CA 1
ATOM 1353 C C . SER B 1 40 ? -13.797 27.219 -33.212 1.000 55.589 40 SER B C 1
ATOM 1354 O O . SER B 1 40 ? -13.664 26.031 -32.843 1.000 50.261 40 SER B O 1
ATOM 1357 N N . LYS B 1 41 ? -14.899 27.685 -33.806 1.000 55.742 41 LYS B N 1
ATOM 1358 C CA . LYS B 1 41 ? -16.002 26.820 -34.294 1.000 54.002 41 LYS B CA 1
ATOM 1359 C C . LYS B 1 41 ? -15.528 26.128 -35.571 1.000 51.570 41 LYS B C 1
ATOM 1360 O O . LYS B 1 41 ? -16.097 25.084 -35.894 1.000 48.651 41 LYS B O 1
ATOM 1366 N N . GLU B 1 42 ? -14.503 26.685 -36.226 1.000 46.168 42 GLU B N 1
ATOM 1367 C CA . GLU B 1 42 ? -13.886 26.130 -37.453 1.000 41.624 42 GLU B CA 1
ATOM 1368 C C . GLU B 1 42 ? -13.249 24.774 -37.132 1.000 33.932 42 GLU B C 1
ATOM 1369 O O . GLU B 1 42 ? -12.474 24.646 -36.179 1.000 32.791 42 GLU B O 1
ATOM 1375 N N . PRO B 1 43 ? -13.517 23.725 -37.937 1.000 30.913 43 PRO B N 1
ATOM 1376 C CA . PRO B 1 43 ? -12.937 22.402 -37.672 1.000 28.168 43 PRO B CA 1
ATOM 1377 C C . PRO B 1 43 ? -11.412 22.485 -37.861 1.000 25.032 43 PRO B C 1
ATOM 1378 O O . PRO B 1 43 ? -10.960 23.227 -38.712 1.000 24.135 43 PRO B O 1
ATOM 1382 N N . MET B 1 44 ? -10.670 21.769 -37.027 1.000 25.076 44 MET B N 1
ATOM 1383 C CA . MET B 1 44 ? -9.186 21.768 -36.967 1.000 22.688 44 MET B CA 1
ATOM 1384 C C . MET B 1 44 ? -8.685 20.356 -37.312 1.000 20.723 44 MET B C 1
ATOM 1385 O O . MET B 1 44 ? -7.852 20.228 -38.207 1.000 20.201 44 MET B O 1
ATOM 1390 N N . PHE B 1 45 ? -9.234 19.322 -36.679 1.000 18.514 45 PHE B N 1
ATOM 1391 C CA . PHE B 1 45 ? -8.647 17.962 -36.648 1.000 18.204 45 PHE B CA 1
ATOM 1392 C C . PHE B 1 45 ? -9.502 16.969 -37.439 1.000 16.807 45 PHE B C 1
ATOM 1393 O O . PHE B 1 45 ? -10.730 17.087 -37.503 1.000 16.762 45 PHE B O 1
ATOM 1401 N N . THR B 1 46 ? -8.839 15.954 -37.982 1.000 17.605 46 THR B N 1
ATOM 1402 C CA . THR B 1 46 ? -9.488 14.731 -38.513 1.000 17.426 46 THR B CA 1
ATOM 1403 C C . THR B 1 46 ? -9.993 13.908 -37.334 1.000 19.041 46 THR B C 1
ATOM 1404 O O . THR B 1 46 ? -9.524 14.150 -36.185 1.000 17.477 46 THR B O 1
ATOM 1408 N N . LEU B 1 47 ? -10.886 12.957 -37.607 1.000 19.443 47 LEU B N 1
ATOM 1409 C CA . LEU B 1 47 ? -11.431 12.049 -36.576 1.000 20.596 47 LEU B CA 1
ATOM 1410 C C . LEU B 1 47 ? -10.285 11.267 -35.905 1.000 20.353 47 LEU B C 1
ATOM 1411 O O . LEU B 1 47 ? -10.311 11.181 -34.632 1.000 19.115 47 LEU B O 1
ATOM 1416 N N . LEU B 1 48 ? -9.324 10.737 -36.679 1.000 19.131 48 LEU B N 1
ATOM 1417 C CA . LEU B 1 48 ? -8.160 9.988 -36.117 1.000 18.284 48 LEU B CA 1
ATOM 1418 C C . LEU B 1 48 ? -7.376 10.909 -35.193 1.000 18.171 48 LEU B C 1
ATOM 1419 O O . LEU B 1 48 ? -7.032 10.471 -34.082 1.000 16.543 48 LEU B O 1
ATOM 1424 N N . GLN B 1 49 ? -7.130 12.150 -35.637 1.000 17.514 49 GLN B N 1
ATOM 1425 C CA . GLN B 1 49 ? -6.352 13.146 -34.867 1.000 17.575 49 GLN B CA 1
ATOM 1426 C C . GLN B 1 49 ? -7.084 13.471 -33.556 1.000 17.974 49 GLN B C 1
ATOM 1427 O O . GLN B 1 49 ? -6.421 13.483 -32.501 1.000 16.515 49 GLN B O 1
ATOM 1433 N N . MET B 1 50 ? -8.398 13.689 -33.589 1.000 19.089 50 MET B N 1
ATOM 1434 C CA . MET B 1 50 ? -9.182 13.996 -32.361 1.000 20.006 50 MET B CA 1
ATOM 1435 C C . MET B 1 50 ? -9.222 12.753 -31.462 1.000 18.197 50 MET B C 1
ATOM 1436 O O . MET B 1 50 ? -9.112 12.910 -30.238 1.000 17.520 50 MET B O 1
ATOM 1441 N N . ALA B 1 51 ? -9.378 11.563 -32.026 1.000 16.383 51 ALA B N 1
ATOM 1442 C CA . ALA B 1 51 ? -9.355 10.305 -31.257 1.000 17.978 51 ALA B CA 1
ATOM 1443 C C . ALA B 1 51 ? -8.017 10.171 -30.497 1.000 18.457 51 ALA B C 1
ATOM 1444 O O . ALA B 1 51 ? -8.043 9.833 -29.287 1.000 20.533 51 ALA B O 1
ATOM 1446 N N . ILE B 1 52 ? -6.885 10.438 -31.139 1.000 17.235 52 ILE B N 1
ATOM 1447 C CA . ILE B 1 52 ? -5.555 10.451 -30.449 1.000 19.994 52 ILE B CA 1
ATOM 1448 C C . ILE B 1 52 ? -5.519 11.523 -29.342 1.000 19.111 52 ILE B C 1
ATOM 1449 O O . ILE B 1 52 ? -5.060 11.209 -28.256 1.000 17.344 52 ILE B O 1
ATOM 1454 N N . LEU B 1 53 ? -5.966 12.756 -29.599 1.000 18.118 53 LEU B N 1
ATOM 1455 C CA . LEU B 1 53 ? -5.937 13.830 -28.566 1.000 19.922 53 LEU B CA 1
ATOM 1456 C C . LEU B 1 53 ? -6.788 13.454 -27.342 1.000 20.864 53 LEU B C 1
ATOM 1457 O O . LEU B 1 53 ? -6.389 13.803 -26.229 1.000 21.723 53 LEU B O 1
ATOM 1462 N N . LEU B 1 54 ? -7.877 12.715 -27.526 1.000 22.925 54 LEU B N 1
ATOM 1463 C CA . LEU B 1 54 ? -8.782 12.282 -26.431 1.000 25.456 54 LEU B CA 1
ATOM 1464 C C . LEU B 1 54 ? -8.504 10.834 -25.982 1.000 27.253 54 LEU B C 1
ATOM 1465 O O . LEU B 1 54 ? -9.232 10.376 -25.113 1.000 28.659 54 LEU B O 1
ATOM 1470 N N . ASN B 1 55 ? -7.461 10.160 -26.484 1.000 25.624 55 ASN B N 1
ATOM 1471 C CA . ASN B 1 55 ? -7.023 8.829 -25.983 1.000 27.137 55 ASN B CA 1
ATOM 1472 C C . ASN B 1 55 ? -8.178 7.824 -26.122 1.000 28.261 55 ASN B C 1
ATOM 1473 O O . ASN B 1 55 ? -8.479 7.117 -25.145 1.000 30.415 55 ASN B O 1
ATOM 1478 N N . LYS B 1 56 ? -8.828 7.799 -27.283 1.000 27.325 56 LYS B N 1
ATOM 1479 C CA . LYS B 1 56 ? -9.912 6.838 -27.609 1.000 28.236 56 LYS B CA 1
ATOM 1480 C C . LYS B 1 56 ? -9.273 5.619 -28.272 1.000 25.605 56 LYS B C 1
ATOM 1481 O O . LYS B 1 56 ? -9.309 5.528 -29.534 1.000 26.054 56 LYS B O 1
ATOM 1487 N N . LYS B 1 57 ? -8.683 4.738 -27.473 1.000 24.660 57 LYS B N 1
ATOM 1488 C CA . LYS B 1 57 ? -7.825 3.621 -27.974 1.000 28.212 57 LYS B CA 1
ATOM 1489 C C . LYS B 1 57 ? -8.586 2.774 -29.012 1.000 24.532 57 LYS B C 1
ATOM 1490 O O . LYS B 1 57 ? -7.962 2.410 -30.012 1.000 25.405 57 LYS B O 1
ATOM 1494 N N . ASP B 1 58 ? -9.876 2.464 -28.806 1.000 27.042 58 ASP B N 1
ATOM 1495 C CA . ASP B 1 58 ? -10.654 1.559 -29.706 1.000 28.441 58 ASP B CA 1
ATOM 1496 C C . ASP B 1 58 ? -10.886 2.249 -31.068 1.000 25.540 58 ASP B C 1
ATOM 1497 O O . ASP B 1 58 ? -10.708 1.587 -32.121 1.000 22.895 58 ASP B O 1
ATOM 1502 N N . ILE B 1 59 ? -11.209 3.548 -31.075 1.000 22.069 59 ILE B N 1
ATOM 1503 C CA . ILE B 1 59 ? -11.383 4.295 -32.355 1.000 22.972 59 ILE B CA 1
ATOM 1504 C C . ILE B 1 59 ? -10.013 4.438 -33.031 1.000 22.599 59 ILE B C 1
ATOM 1505 O O . ILE B 1 59 ? -9.949 4.258 -34.274 1.000 22.256 59 ILE B O 1
ATOM 1510 N N . VAL B 1 60 ? -8.958 4.720 -32.270 1.000 19.817 60 VAL B N 1
ATOM 1511 C CA . VAL B 1 60 ? -7.594 4.845 -32.858 1.000 21.525 60 VAL B CA 1
ATOM 1512 C C . VAL B 1 60 ? -7.210 3.495 -33.485 1.000 21.726 60 VAL B C 1
ATOM 1513 O O . VAL B 1 60 ? -6.805 3.493 -34.651 1.000 21.419 60 VAL B O 1
ATOM 1517 N N . GLY B 1 61 ? -7.399 2.386 -32.771 1.000 20.534 61 GLY B N 1
ATOM 1518 C CA . GLY B 1 61 ? -7.044 1.048 -33.291 1.000 21.337 61 GLY B CA 1
ATOM 1519 C C . GLY B 1 61 ? -7.809 0.729 -34.571 1.000 22.985 61 GLY B C 1
ATOM 1520 O O . GLY B 1 61 ? -7.172 0.224 -35.558 1.000 21.824 61 GLY B O 1
ATOM 1521 N N . TYR B 1 62 ? -9.110 1.050 -34.597 1.000 19.225 62 TYR B N 1
ATOM 1522 C CA . TYR B 1 62 ? -9.981 0.754 -35.758 1.000 19.463 62 TYR B CA 1
ATOM 1523 C C . TYR B 1 62 ? -9.532 1.576 -36.976 1.000 19.996 62 TYR B C 1
ATOM 1524 O O . TYR B 1 62 ? -9.301 0.971 -38.048 1.000 18.158 62 TYR B O 1
ATOM 1533 N N . LEU B 1 63 ? -9.346 2.900 -36.804 1.000 19.742 63 LEU B N 1
ATOM 1534 C CA . LEU B 1 63 ? -9.047 3.834 -37.926 1.000 20.131 63 LEU B CA 1
ATOM 1535 C C . LEU B 1 63 ? -7.667 3.527 -38.522 1.000 19.765 63 LEU B C 1
ATOM 1536 O O . LEU B 1 63 ? -7.521 3.632 -39.789 1.000 19.744 63 LEU B O 1
ATOM 1541 N N . LEU B 1 64 ? -6.671 3.195 -37.692 1.000 19.707 64 LEU B N 1
ATOM 1542 C CA . LEU B 1 64 ? -5.291 2.914 -38.186 1.000 22.940 64 LEU B CA 1
ATOM 1543 C C . LEU B 1 64 ? -5.302 1.691 -39.110 1.000 23.904 64 LEU B C 1
ATOM 1544 O O . LEU B 1 64 ? -4.458 1.622 -40.010 1.000 23.791 64 LEU B O 1
ATOM 1549 N N . ALA B 1 65 ? -6.247 0.776 -38.918 1.000 25.948 65 ALA B N 1
ATOM 1550 C CA . ALA B 1 65 ? -6.393 -0.428 -39.752 1.000 27.619 65 ALA B CA 1
ATOM 1551 C C . ALA B 1 65 ? -7.110 -0.123 -41.076 1.000 28.426 65 ALA B C 1
ATOM 1552 O O . ALA B 1 65 ? -7.185 -1.036 -41.885 1.000 24.638 65 ALA B O 1
ATOM 1554 N N . ARG B 1 66 ? -7.626 1.085 -41.312 1.000 26.816 66 ARG B N 1
ATOM 1555 C CA . ARG B 1 66 ? -8.565 1.295 -42.449 1.000 26.951 66 ARG B CA 1
ATOM 1556 C C . ARG B 1 66 ? -7.769 1.571 -43.723 1.000 30.919 66 ARG B C 1
ATOM 1557 O O . ARG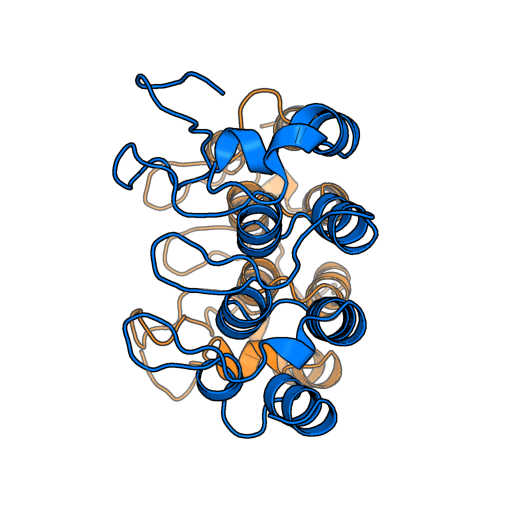 B 1 66 ? -6.879 2.396 -43.695 1.000 32.009 66 ARG B O 1
ATOM 1565 N N . ARG B 1 67 ? -8.157 0.953 -44.833 1.000 35.129 67 ARG B N 1
ATOM 1566 C CA . ARG B 1 67 ? -7.445 1.119 -46.127 1.000 38.136 67 ARG B CA 1
ATOM 1567 C C . ARG B 1 67 ? -7.819 2.472 -46.765 1.000 36.943 67 ARG B C 1
ATOM 1568 O O . ARG B 1 67 ? -6.923 3.067 -47.367 1.000 39.126 67 ARG B O 1
ATOM 1576 N N . GLY B 1 68 ? -9.041 2.989 -46.585 1.000 35.478 68 GLY B N 1
ATOM 1577 C CA . GLY B 1 68 ? -9.508 4.235 -47.236 1.000 37.690 68 GLY B CA 1
ATOM 1578 C C . GLY B 1 68 ? -9.032 5.533 -46.570 1.000 36.095 68 GLY B C 1
ATOM 1579 O O . GLY B 1 68 ? -9.337 6.630 -47.065 1.000 42.415 68 GLY B O 1
ATOM 1580 N N . LEU B 1 69 ? -8.293 5.441 -45.482 1.000 31.573 69 LEU B N 1
ATOM 1581 C CA . LEU B 1 69 ? -7.907 6.618 -44.678 1.000 28.386 69 LEU B CA 1
ATOM 1582 C C . LEU B 1 69 ? -6.472 6.997 -45.074 1.000 24.666 69 LEU B C 1
ATOM 1583 O O . LEU B 1 69 ? -5.576 6.102 -45.166 1.000 18.403 69 LEU B O 1
ATOM 1588 N N . ASP B 1 70 ? -6.261 8.286 -45.312 1.000 20.946 70 ASP B N 1
ATOM 1589 C CA . ASP B 1 70 ? -4.932 8.886 -45.599 1.000 21.282 70 ASP B CA 1
ATOM 1590 C C . ASP B 1 70 ? -4.250 9.162 -44.258 1.000 21.208 70 ASP B C 1
ATOM 1591 O O . ASP B 1 70 ? -4.634 10.143 -43.582 1.000 23.198 70 ASP B O 1
ATOM 1596 N N . ILE B 1 71 ? -3.233 8.377 -43.913 1.000 19.630 71 ILE B N 1
ATOM 1597 C CA . ILE B 1 71 ? -2.525 8.500 -42.613 1.000 19.869 71 ILE B CA 1
ATOM 1598 C C . ILE B 1 71 ? -1.781 9.852 -42.542 1.000 18.514 71 ILE B C 1
ATOM 1599 O O . ILE B 1 71 ? -1.510 10.301 -41.423 1.000 17.442 71 ILE B O 1
ATOM 1604 N N . ASN B 1 72 ? -1.493 10.497 -43.686 1.000 17.556 72 ASN B N 1
ATOM 1605 C CA . ASN B 1 72 ? -0.735 11.776 -43.725 1.000 17.175 72 ASN B CA 1
ATOM 1606 C C . ASN B 1 72 ? -1.665 12.991 -43.884 1.000 17.952 72 ASN B C 1
ATOM 1607 O O . ASN B 1 72 ? -1.136 14.082 -44.174 1.000 18.838 72 ASN B O 1
ATOM 1612 N N . ALA B 1 73 ? -2.969 12.848 -43.651 1.000 17.610 73 ALA B N 1
ATOM 1613 C CA . ALA B 1 73 ? -3.941 13.957 -43.789 1.000 19.576 73 ALA B CA 1
ATOM 1614 C C . ALA B 1 73 ? -3.584 15.069 -42.790 1.000 19.459 73 ALA B C 1
ATOM 1615 O O . ALA B 1 73 ? -3.228 14.771 -41.643 1.000 17.340 73 ALA B O 1
ATOM 1617 N N . LEU B 1 74 ? -3.674 16.323 -43.229 1.000 19.701 74 LEU B N 1
ATOM 1618 C CA . LEU B 1 74 ? -3.264 17.492 -42.426 1.000 18.882 74 LEU B CA 1
ATOM 1619 C C . LEU B 1 74 ? -4.468 18.033 -41.653 1.000 18.383 74 LEU B C 1
ATOM 1620 O O . LEU B 1 74 ? -5.562 18.093 -42.197 1.000 16.524 74 LEU B O 1
ATOM 1625 N N . SER B 1 75 ? -4.263 18.376 -40.390 1.000 17.281 75 SER B N 1
ATOM 1626 C CA . SER B 1 75 ? -5.129 19.295 -39.626 1.000 18.285 75 SER B CA 1
ATOM 1627 C C . SER B 1 75 ? -5.107 20.677 -40.312 1.000 19.578 75 SER B C 1
ATOM 1628 O O . SER B 1 75 ? -4.293 20.883 -41.216 1.000 16.396 75 SER B O 1
ATOM 1631 N N . ARG B 1 76 ? -5.956 21.609 -39.879 1.000 21.348 76 ARG B N 1
ATOM 1632 C CA . ARG B 1 76 ? -5.996 22.986 -40.451 1.000 23.646 76 ARG B CA 1
ATOM 1633 C C . ARG B 1 76 ? -4.664 23.713 -40.186 1.000 23.301 76 ARG B C 1
ATOM 1634 O O . ARG B 1 76 ? -4.325 24.559 -41.002 1.000 23.346 76 ARG B O 1
ATOM 1642 N N . ASN B 1 77 ? -3.918 23.389 -39.112 1.000 24.373 77 ASN B N 1
ATOM 1643 C CA . ASN B 1 77 ? -2.573 23.986 -38.837 1.000 25.476 77 ASN B CA 1
ATOM 1644 C C . ASN B 1 77 ? -1.438 23.058 -39.319 1.000 22.051 77 ASN B C 1
ATOM 1645 O O . ASN B 1 77 ? -0.313 23.163 -38.794 1.000 18.317 77 ASN B O 1
ATOM 1650 N N . ASN B 1 78 ? -1.700 22.241 -40.337 1.000 21.439 78 ASN B N 1
ATOM 1651 C CA . ASN B 1 78 ? -0.702 21.434 -41.072 1.000 21.166 78 ASN B CA 1
ATOM 1652 C C . ASN B 1 78 ? 0.009 20.450 -40.130 1.000 21.919 78 ASN B C 1
ATOM 1653 O O . ASN B 1 78 ? 1.226 20.222 -40.293 1.000 22.048 78 ASN B O 1
ATOM 1658 N N . GLN B 1 79 ? -0.742 19.821 -39.226 1.000 20.525 79 GLN B N 1
ATOM 1659 C CA . GLN B 1 79 ? -0.233 18.735 -38.359 1.000 19.792 79 GLN B CA 1
ATOM 1660 C C . GLN B 1 79 ? -0.725 17.384 -38.884 1.000 17.214 79 GLN B C 1
ATOM 1661 O O . GLN B 1 79 ? -1.866 17.317 -39.390 1.000 17.352 79 GLN B O 1
ATOM 1667 N N . THR B 1 80 ? 0.097 16.346 -38.743 1.000 16.987 80 THR B N 1
ATOM 1668 C CA . THR B 1 80 ? -0.243 14.930 -39.047 1.000 16.026 80 THR B CA 1
ATOM 1669 C C . THR B 1 80 ? -0.656 14.210 -37.755 1.000 16.020 80 THR B C 1
ATOM 1670 O O . THR B 1 80 ? -0.336 14.712 -36.659 1.000 14.928 80 THR B O 1
ATOM 1674 N N . ALA B 1 81 ? -1.310 13.046 -37.909 1.000 15.122 81 ALA B N 1
ATOM 1675 C CA . ALA B 1 81 ? -1.577 12.076 -36.834 1.000 1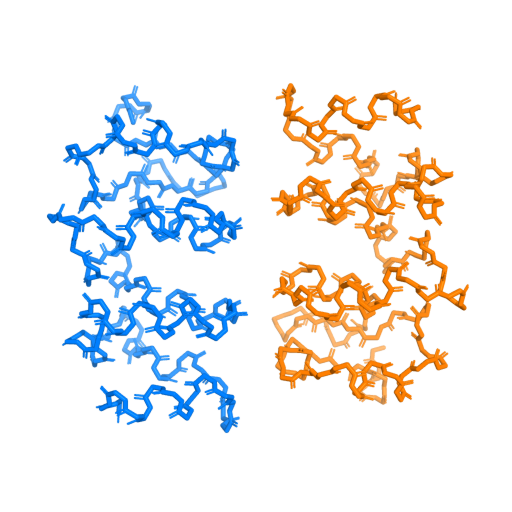4.847 81 ALA B CA 1
ATOM 1676 C C . ALA B 1 81 ? -0.268 11.737 -36.132 1.000 14.109 81 ALA B C 1
ATOM 1677 O O . ALA B 1 81 ? -0.282 11.706 -34.878 1.000 16.723 81 ALA B O 1
ATOM 1679 N N . LEU B 1 82 ? 0.813 11.520 -36.877 1.000 15.417 82 LEU B N 1
ATOM 1680 C CA . LEU B 1 82 ? 2.144 11.181 -36.296 1.000 16.305 82 LEU B CA 1
ATOM 1681 C C . LEU B 1 82 ? 2.613 12.313 -35.387 1.000 17.135 82 LEU B C 1
ATOM 1682 O O . LEU B 1 82 ? 3.070 11.996 -34.268 1.000 14.674 82 LEU B O 1
ATOM 1687 N N . MET B 1 83 ? 2.526 13.568 -35.859 1.000 17.485 83 MET B N 1
ATOM 1688 C CA . MET B 1 83 ? 2.968 14.764 -35.097 1.000 18.521 83 MET B CA 1
ATOM 1689 C C . MET B 1 83 ? 2.224 14.861 -33.769 1.000 21.296 83 MET B C 1
ATOM 1690 O O . MET B 1 83 ? 2.867 15.087 -32.738 1.000 22.762 83 MET B O 1
ATOM 1695 N N . ILE B 1 84 ? 0.901 14.770 -33.818 1.000 21.863 84 ILE B N 1
ATOM 1696 C CA . ILE B 1 84 ? 0.016 14.855 -32.625 1.000 21.690 84 ILE B CA 1
ATOM 1697 C C . ILE B 1 84 ? 0.311 13.676 -31.696 1.000 20.705 84 ILE B C 1
ATOM 1698 O O . ILE B 1 84 ? 0.363 13.896 -30.494 1.000 23.446 84 ILE B O 1
ATOM 1703 N N . ALA B 1 85 ? 0.461 12.465 -32.217 1.000 21.118 85 ALA B N 1
ATOM 1704 C CA . ALA B 1 85 ? 0.773 11.266 -31.411 1.000 22.209 85 ALA B CA 1
ATOM 1705 C C . ALA B 1 85 ? 2.106 11.494 -30.672 1.000 24.181 85 ALA B C 1
ATOM 1706 O O . ALA B 1 85 ? 2.174 11.219 -29.454 1.000 24.097 85 ALA B O 1
ATOM 1708 N N . CYS B 1 86 ? 3.131 12.006 -31.351 1.000 23.605 86 CYS B N 1
ATOM 1709 C CA . CYS B 1 86 ? 4.439 12.309 -30.703 1.000 26.245 86 CYS B CA 1
ATOM 1710 C C . CYS B 1 86 ? 4.254 13.432 -29.681 1.000 28.255 86 CYS B C 1
ATOM 1711 O O . CYS B 1 86 ? 4.762 13.282 -28.565 1.000 26.370 86 CYS B O 1
ATOM 1714 N N . ASP B 1 87 ? 3.573 14.520 -30.049 1.000 31.144 87 ASP B N 1
ATOM 1715 C CA . ASP B 1 87 ? 3.383 15.697 -29.158 1.000 34.159 87 ASP B CA 1
ATOM 1716 C C . ASP B 1 87 ? 2.678 15.255 -27.858 1.000 37.976 87 ASP B C 1
ATOM 1717 O O . ASP B 1 87 ? 3.087 15.738 -26.795 1.000 36.268 87 ASP B O 1
ATOM 1722 N N . LYS B 1 88 ? 1.666 14.372 -27.923 1.000 38.516 88 LYS B N 1
ATOM 1723 C CA . LYS B 1 88 ? 0.884 13.918 -26.739 1.000 40.006 88 LYS B CA 1
ATOM 1724 C C . LYS B 1 88 ? 1.489 12.660 -26.113 1.000 41.901 88 LYS B C 1
ATOM 1725 O O . LYS B 1 88 ? 0.834 12.080 -25.268 1.000 41.849 88 LYS B O 1
ATOM 1731 N N . LYS B 1 89 ? 2.680 12.220 -26.510 1.000 38.611 89 LYS B N 1
ATOM 1732 C CA . LYS B 1 89 ? 3.421 11.174 -25.759 1.000 42.884 89 LYS B CA 1
ATOM 1733 C C . LYS B 1 89 ? 2.523 9.946 -25.578 1.000 41.889 89 LYS B C 1
ATOM 1734 O O . LYS B 1 89 ? 2.462 9.407 -24.468 1.000 46.725 89 LYS B O 1
ATOM 1740 N N . VAL B 1 90 ? 1.830 9.538 -26.634 1.000 38.539 90 VAL B N 1
ATOM 1741 C CA . VAL B 1 90 ? 0.874 8.397 -26.595 1.000 37.567 90 VAL B CA 1
ATOM 1742 C C . VAL B 1 90 ? 1.731 7.140 -26.599 1.000 42.396 90 VAL B C 1
ATOM 1743 O O . VAL B 1 90 ? 2.942 7.244 -26.788 1.000 43.646 90 VAL B O 1
ATOM 1747 N N . PRO B 1 91 ? 1.167 5.934 -26.352 1.000 43.237 91 PRO B N 1
ATOM 1748 C CA . PRO B 1 91 ? 1.972 4.716 -26.293 1.000 43.802 91 PRO B CA 1
ATOM 1749 C C . PRO B 1 91 ? 2.780 4.482 -27.578 1.000 43.457 91 PRO B C 1
ATOM 1750 O O . PRO B 1 91 ? 2.306 4.807 -28.669 1.000 42.866 91 PRO B O 1
ATOM 1754 N N . LEU B 1 92 ? 3.948 3.860 -27.420 1.000 40.489 92 LEU B N 1
ATOM 1755 C CA . LEU B 1 92 ? 4.944 3.676 -28.500 1.000 39.814 92 LEU B CA 1
ATOM 1756 C C . LEU B 1 92 ? 4.323 2.824 -29.603 1.000 41.921 92 LEU B C 1
ATOM 1757 O O . LEU B 1 92 ? 4.678 3.070 -30.783 1.000 40.318 92 LEU B O 1
ATOM 1762 N N . ASP B 1 93 ? 3.437 1.883 -29.229 1.000 37.970 93 ASP B N 1
ATOM 1763 C CA . ASP B 1 93 ? 2.752 0.925 -30.135 1.000 34.548 93 ASP B CA 1
ATOM 1764 C C . ASP B 1 93 ? 1.933 1.678 -31.190 1.000 33.420 93 ASP B C 1
ATOM 1765 O O . ASP B 1 93 ? 1.940 1.214 -32.355 1.000 34.122 93 ASP B O 1
ATOM 1767 N N . TRP B 1 94 ? 1.234 2.754 -30.801 1.000 31.207 94 TRP B N 1
ATOM 1768 C CA . TRP B 1 94 ? 0.430 3.619 -31.710 1.000 33.266 94 TRP B CA 1
ATOM 1769 C C . TRP B 1 94 ? 1.358 4.342 -32.686 1.000 29.876 94 TRP B C 1
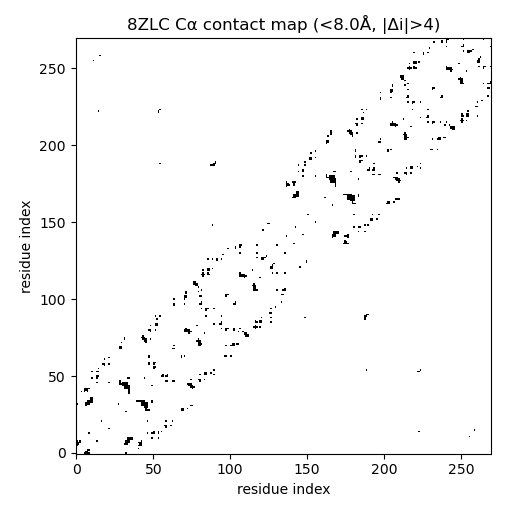ATOM 1770 O O . TRP B 1 94 ? 1.050 4.376 -33.900 1.000 29.766 94 TRP B O 1
ATOM 1781 N N . ILE B 1 95 ? 2.438 4.922 -32.168 1.000 28.233 95 ILE B N 1
ATOM 1782 C CA . ILE B 1 95 ? 3.435 5.644 -33.008 1.000 29.001 95 ILE B CA 1
ATOM 1783 C C . ILE B 1 95 ? 3.992 4.640 -34.022 1.000 26.825 95 ILE B C 1
ATOM 1784 O O . ILE B 1 95 ? 3.939 4.929 -35.216 1.000 23.983 95 ILE B O 1
ATOM 1789 N N . GLU B 1 96 ? 4.382 3.443 -33.593 1.000 30.357 96 GLU B N 1
ATOM 1790 C CA . GLU B 1 96 ? 4.932 2.422 -34.526 1.000 32.087 96 GLU B CA 1
ATOM 1791 C C . GLU B 1 96 ? 3.862 2.031 -35.563 1.000 27.088 96 GLU B C 1
ATOM 1792 O O . GLU B 1 96 ? 4.207 1.974 -36.784 1.000 22.348 96 GLU B O 1
ATOM 1798 N N . ALA B 1 97 ? 2.616 1.799 -35.137 1.000 25.631 97 ALA B N 1
ATOM 1799 C CA . ALA B 1 97 ? 1.493 1.480 -36.056 1.000 24.595 97 ALA B CA 1
ATOM 1800 C C . ALA B 1 97 ? 1.319 2.600 -37.094 1.000 24.190 97 ALA B C 1
ATOM 1801 O O . ALA B 1 97 ? 1.190 2.308 -38.279 1.000 25.041 97 ALA B O 1
ATOM 1803 N N . ILE B 1 98 ? 1.323 3.856 -36.667 1.000 24.218 98 ILE B N 1
ATOM 1804 C CA . ILE B 1 98 ? 1.234 5.016 -37.595 1.000 22.627 98 ILE B CA 1
ATOM 1805 C C . ILE B 1 98 ? 2.391 4.942 -38.599 1.000 22.651 98 ILE B C 1
ATOM 1806 O O . ILE B 1 98 ? 2.118 5.045 -39.801 1.000 21.594 98 ILE B O 1
ATOM 1811 N N . LEU B 1 99 ? 3.633 4.752 -38.152 1.000 24.362 99 LEU B N 1
ATOM 1812 C CA . LEU B 1 99 ? 4.811 4.758 -39.068 1.000 24.628 99 LEU B CA 1
ATOM 1813 C C . LEU B 1 99 ? 4.709 3.620 -40.083 1.000 24.460 99 LEU B C 1
ATOM 1814 O O . LEU B 1 99 ? 4.925 3.879 -41.279 1.000 22.793 99 LEU B O 1
ATOM 1819 N N . LYS B 1 100 ? 4.367 2.410 -39.641 1.000 25.846 100 LYS B N 1
ATOM 1820 C CA . LYS B 1 100 ? 4.312 1.223 -40.538 1.000 29.275 100 LYS B CA 1
ATOM 1821 C C . LYS B 1 100 ? 3.157 1.371 -41.540 1.000 31.148 100 LYS B C 1
ATOM 1822 O O . LYS B 1 100 ? 3.244 0.807 -42.624 1.000 30.147 100 LYS B O 1
ATOM 1826 N N . ARG B 1 101 ? 2.133 2.153 -41.194 1.000 31.648 101 ARG B N 1
ATOM 1827 C CA . ARG B 1 101 ? 0.899 2.394 -41.999 1.000 34.872 101 ARG B CA 1
ATOM 1828 C C . ARG B 1 101 ? 1.160 3.381 -43.156 1.000 35.638 101 ARG B C 1
ATOM 1829 O O . ARG B 1 101 ? 0.238 3.569 -43.972 1.000 34.401 101 ARG B O 1
ATOM 1837 N N . GLY B 1 102 ? 2.346 4.020 -43.219 1.000 31.518 102 GLY B N 1
ATOM 1838 C CA . GLY B 1 102 ? 2.683 5.042 -44.234 1.000 26.179 102 GLY B CA 1
ATOM 1839 C C . GLY B 1 102 ? 2.948 6.408 -43.623 1.000 23.311 102 GLY B C 1
ATOM 1840 O O . GLY B 1 102 ? 3.205 7.355 -44.371 1.000 22.106 102 GLY B O 1
ATOM 1841 N N . GLY B 1 103 ? 2.901 6.526 -42.297 1.000 23.681 103 GLY B N 1
ATOM 1842 C CA . GLY B 1 103 ? 3.240 7.773 -41.590 1.000 22.767 103 GLY B CA 1
ATOM 1843 C C . GLY B 1 103 ? 4.705 8.104 -41.751 1.000 24.210 103 GLY B C 1
ATOM 1844 O O . GLY B 1 103 ? 5.057 9.277 -41.597 1.000 21.626 103 GLY B O 1
ATOM 1845 N N . ASP B 1 104 ? 5.546 7.114 -42.054 1.000 25.885 104 ASP B N 1
ATOM 1846 C CA . ASP B 1 104 ? 6.992 7.334 -42.349 1.000 27.542 104 ASP B CA 1
ATOM 1847 C C . ASP B 1 104 ? 7.147 8.178 -43.624 1.000 26.382 104 ASP B C 1
ATOM 1848 O O . ASP B 1 104 ? 8.113 8.950 -43.683 1.000 23.189 104 ASP B O 1
ATOM 1853 N N . LEU B 1 105 ? 6.213 8.093 -44.575 1.000 25.159 105 LEU B N 1
ATOM 1854 C CA . LEU B 1 105 ? 6.259 8.888 -45.830 1.000 25.455 105 LEU B CA 1
ATOM 1855 C C . LEU B 1 105 ? 6.133 10.388 -45.509 1.000 24.146 105 LEU B C 1
ATOM 1856 O O . LEU B 1 105 ? 6.656 11.202 -46.279 1.000 23.443 105 LEU B O 1
ATOM 1861 N N . GLY B 1 106 ? 5.486 10.758 -44.408 1.000 24.199 106 GLY B N 1
ATOM 1862 C CA . GLY B 1 106 ? 5.263 12.171 -44.036 1.000 21.632 106 GLY B CA 1
ATOM 1863 C C . GLY B 1 106 ? 6.114 12.587 -42.849 1.000 21.284 106 GLY B C 1
ATOM 1864 O O . GLY B 1 106 ? 5.905 13.687 -42.332 1.000 19.066 106 GLY B O 1
ATOM 1865 N N . ILE B 1 107 ? 7.119 11.786 -42.510 1.000 20.515 107 ILE B N 1
ATOM 1866 C CA . ILE B 1 107 ? 7.963 12.004 -41.303 1.000 20.922 107 ILE B CA 1
ATOM 1867 C C . ILE B 1 107 ? 8.602 13.401 -41.313 1.000 19.974 107 ILE B C 1
ATOM 1868 O O . ILE B 1 107 ? 8.749 13.959 -40.235 1.000 22.224 107 ILE B O 1
ATOM 1873 N N . ASN B 1 108 ? 8.956 13.955 -42.472 1.000 21.214 108 ASN B N 1
ATOM 1874 C CA . ASN B 1 108 ? 9.556 15.316 -42.555 1.000 22.215 108 ASN B CA 1
ATOM 1875 C C . ASN B 1 108 ? 8.530 16.399 -42.906 1.000 20.386 108 ASN B C 1
ATOM 1876 O O . ASN B 1 108 ? 8.964 17.544 -43.152 1.000 19.026 108 ASN B O 1
ATOM 1881 N N . ILE B 1 109 ? 7.224 16.108 -42.849 1.000 19.270 109 ILE B N 1
ATOM 1882 C CA . ILE B 1 109 ? 6.196 17.176 -42.967 1.000 19.255 109 ILE B CA 1
ATOM 1883 C C . ILE B 1 109 ? 6.434 18.176 -41.828 1.000 19.575 109 ILE B C 1
ATOM 1884 O O . ILE B 1 109 ? 6.701 17.734 -40.707 1.000 17.506 109 ILE B O 1
ATOM 1889 N N . LYS B 1 110 ? 6.291 19.476 -42.102 1.000 20.370 110 LYS B N 1
ATOM 1890 C CA . LYS B 1 110 ? 6.450 20.524 -41.071 1.000 21.453 110 LYS B CA 1
ATOM 1891 C C . LYS B 1 110 ? 5.154 21.335 -40.973 1.000 19.837 110 LYS B C 1
ATOM 1892 O O . LYS B 1 110 ? 4.526 21.666 -41.994 1.000 16.824 110 LYS B O 1
ATOM 1898 N N . ASP B 1 111 ? 4.761 21.587 -39.737 1.000 19.733 111 ASP B N 1
ATOM 1899 C CA . ASP B 1 111 ? 3.494 22.249 -39.375 1.000 23.394 111 ASP B CA 1
ATOM 1900 C C . ASP B 1 111 ? 3.690 23.760 -39.547 1.000 23.199 111 ASP B C 1
ATOM 1901 O O . ASP B 1 111 ? 4.767 24.179 -40.003 1.000 20.785 111 ASP B O 1
ATOM 1906 N N . ASP B 1 112 ? 2.656 24.538 -39.281 1.000 27.655 112 ASP B N 1
ATOM 1907 C CA . ASP B 1 112 ? 2.673 26.020 -39.444 1.000 33.029 112 ASP B CA 1
ATOM 1908 C C . ASP B 1 112 ? 3.812 26.646 -38.615 1.000 33.008 112 ASP B C 1
ATOM 1909 O O . ASP B 1 112 ? 4.354 27.660 -39.069 1.000 37.738 112 ASP B O 1
ATOM 1914 N N . TYR B 1 113 ? 4.217 26.026 -37.503 1.000 37.929 113 TYR B N 1
ATOM 1915 C CA . TYR B 1 113 ? 5.321 26.493 -36.610 1.000 39.366 113 TYR B CA 1
ATOM 1916 C C . TYR B 1 113 ? 6.667 25.839 -36.962 1.000 36.416 113 TYR B C 1
ATOM 1917 O O . TYR B 1 113 ? 7.587 25.832 -36.121 1.000 37.970 113 TYR B O 1
ATOM 1926 N N . GLU B 1 114 ? 6.806 25.355 -38.199 1.000 36.874 114 GLU B N 1
ATOM 1927 C CA . GLU B 1 114 ? 8.051 24.799 -38.784 1.000 36.242 114 GLU B CA 1
ATOM 1928 C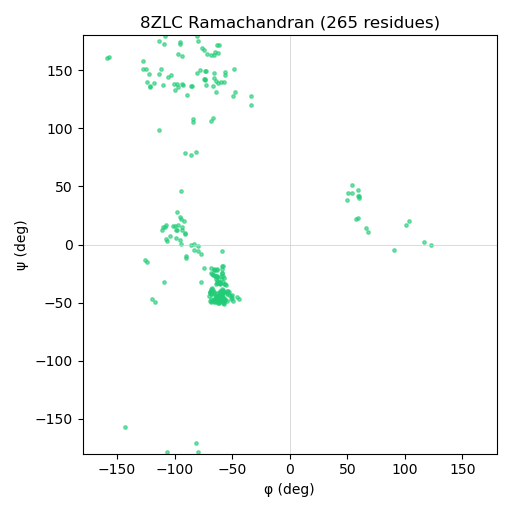 C . GLU B 1 114 ? 8.558 23.587 -37.976 1.000 33.623 114 GLU B C 1
ATOM 1929 O O . GLU B 1 114 ? 9.735 23.199 -38.166 1.000 30.551 114 GLU B O 1
ATOM 1935 N N . GLN B 1 115 ? 7.674 22.921 -37.228 1.000 27.359 115 GLN B N 1
ATOM 1936 C CA . GLN B 1 115 ? 8.014 21.735 -36.420 1.000 27.661 115 GLN B CA 1
ATOM 1937 C C . GLN B 1 115 ? 7.656 20.443 -37.159 1.000 25.326 115 GLN B C 1
ATOM 1938 O O . GLN B 1 115 ? 6.535 20.333 -37.712 1.000 25.132 115 GLN B O 1
ATOM 1944 N N . THR B 1 116 ? 8.552 19.457 -37.081 1.000 24.731 116 THR B N 1
ATOM 1945 C CA . THR B 1 116 ? 8.303 18.054 -37.510 1.000 21.220 116 THR B CA 1
ATOM 1946 C C . THR B 1 116 ? 7.879 17.194 -36.310 1.000 19.541 116 THR B C 1
ATOM 1947 O O . THR B 1 116 ? 7.970 17.674 -35.159 1.000 19.851 116 THR B O 1
ATOM 1951 N N . ALA B 1 117 ? 7.515 15.933 -36.567 1.000 19.121 117 ALA B N 1
ATOM 1952 C CA . ALA B 1 117 ? 7.152 14.946 -35.520 1.000 20.431 117 ALA B CA 1
ATOM 1953 C C . ALA B 1 117 ? 8.371 14.725 -34.614 1.000 20.207 117 ALA B C 1
ATOM 1954 O O . ALA B 1 117 ? 8.162 14.679 -33.399 1.000 19.419 117 ALA B O 1
ATOM 1956 N N . LEU B 1 118 ? 9.591 14.620 -35.166 1.000 20.857 118 LEU B N 1
ATOM 1957 C CA . LEU B 1 118 ? 10.825 14.508 -34.332 1.000 24.058 118 LEU B CA 1
ATOM 1958 C C . LEU B 1 118 ? 10.916 15.668 -33.329 1.000 25.622 118 LEU B C 1
ATOM 1959 O O . LEU B 1 118 ? 11.132 15.373 -32.122 1.000 23.933 118 LEU B O 1
ATOM 1964 N N . ASP B 1 119 ? 10.735 16.924 -33.774 1.000 29.246 119 ASP B N 1
ATOM 1965 C CA . ASP B 1 119 ? 10.812 18.135 -32.905 1.000 28.571 119 ASP B CA 1
ATOM 1966 C C . ASP B 1 119 ? 9.778 18.046 -31.768 1.000 32.027 119 ASP B C 1
ATOM 1967 O O . ASP B 1 119 ? 9.970 18.720 -30.735 1.000 30.926 119 ASP B O 1
ATOM 1972 N N . LYS B 1 120 ? 8.684 17.291 -31.939 1.000 28.305 120 LYS B N 1
ATOM 1973 C CA . LYS B 1 120 ? 7.627 17.198 -30.902 1.000 28.909 120 LYS B CA 1
ATOM 1974 C C . LYS B 1 120 ? 7.889 16.051 -29.921 1.000 27.508 120 LYS B C 1
ATOM 1975 O O . LYS B 1 120 ? 7.166 16.000 -28.933 1.000 25.930 120 LYS B O 1
ATOM 1981 N N . CYS B 1 121 ? 8.854 15.170 -30.185 1.000 29.786 121 CYS B N 1
ATOM 1982 C CA . CYS B 1 121 ? 9.298 14.101 -29.246 1.000 30.998 121 CYS B CA 1
ATOM 1983 C C . CYS B 1 121 ? 10.197 14.708 -28.165 1.000 30.798 121 CYS B C 1
ATOM 1984 O O . CYS B 1 121 ? 10.875 15.689 -28.455 1.000 29.524 121 CYS B O 1
ATOM 1987 N N . ASN B 1 122 ? 10.212 14.131 -26.962 1.000 30.045 122 ASN B N 1
ATOM 1988 C CA . ASN B 1 122 ? 11.270 14.444 -25.968 1.000 32.352 122 ASN B CA 1
ATOM 1989 C C . ASN B 1 122 ? 12.600 13.808 -26.395 1.000 30.120 122 ASN B C 1
ATOM 1990 O O . ASN B 1 122 ? 12.611 12.624 -26.811 1.000 31.259 122 ASN B O 1
ATOM 1995 N N . PHE B 1 123 ? 13.675 14.576 -26.243 1.000 36.380 123 PHE B N 1
ATOM 1996 C CA . PHE B 1 123 ? 15.060 14.137 -26.523 1.000 40.097 123 PHE B CA 1
ATOM 1997 C C . PHE B 1 123 ? 15.299 12.769 -25.871 1.000 36.630 123 PHE B C 1
ATOM 1998 O O . PHE B 1 123 ? 14.983 12.582 -24.684 1.000 32.443 123 PHE B O 1
ATOM 2006 N N . ASN B 1 124 ? 15.842 11.842 -26.654 1.000 33.031 124 ASN B N 1
ATOM 2007 C CA . ASN B 1 124 ? 16.335 10.513 -26.203 1.000 37.174 124 ASN B CA 1
ATOM 2008 C C . ASN B 1 124 ? 15.164 9.633 -25.742 1.000 37.452 124 ASN B C 1
ATOM 2009 O O . ASN B 1 124 ? 15.444 8.544 -25.194 1.000 36.064 124 ASN B O 1
ATOM 2014 N N . SER B 1 125 ? 13.899 10.019 -25.984 1.000 38.074 125 SER B N 1
ATOM 2015 C CA . SER B 1 125 ? 12.745 9.133 -25.662 1.000 35.480 125 SER B CA 1
ATOM 2016 C C . SER B 1 125 ? 12.810 7.885 -26.546 1.000 32.869 125 SER B C 1
ATOM 2017 O O . SER B 1 125 ? 13.542 7.882 -27.544 1.000 29.915 125 SER B O 1
ATOM 2020 N N . LYS B 1 126 ? 12.060 6.844 -26.220 1.000 32.298 126 LYS B N 1
ATOM 2021 C CA . LYS B 1 126 ? 11.941 5.671 -27.114 1.000 32.220 126 LYS B CA 1
ATOM 2022 C C . LYS B 1 126 ? 11.274 6.131 -28.420 1.000 30.101 126 LYS B C 1
ATOM 2023 O O . LYS B 1 126 ? 11.648 5.616 -29.468 1.000 28.810 126 LYS B O 1
ATOM 2027 N N . ALA B 1 127 ? 10.391 7.129 -28.375 1.000 28.655 127 ALA B N 1
ATOM 2028 C CA . ALA B 1 127 ? 9.706 7.666 -29.581 1.000 32.845 127 ALA B CA 1
ATOM 2029 C C . ALA B 1 127 ? 10.741 8.315 -30.525 1.000 29.025 127 ALA B C 1
ATOM 2030 O O . ALA B 1 127 ? 10.761 7.983 -31.716 1.000 24.620 127 ALA B O 1
ATOM 2032 N N . TYR B 1 128 ? 11.604 9.176 -29.979 1.000 31.051 128 TYR B N 1
ATOM 2033 C CA . TYR B 1 128 ? 12.702 9.878 -30.698 1.000 31.924 128 TYR B CA 1
ATOM 2034 C C . TYR B 1 128 ? 13.546 8.863 -31.488 1.000 30.208 128 TYR B C 1
ATOM 2035 O O . TYR B 1 128 ? 13.812 9.090 -32.676 1.000 29.127 128 TYR B O 1
ATOM 2044 N N . HIS B 1 129 ? 13.931 7.755 -30.855 1.000 28.605 129 HIS B N 1
ATOM 2045 C CA . HIS B 1 129 ? 14.797 6.708 -31.455 1.000 30.162 129 HIS B CA 1
ATOM 2046 C C . HIS B 1 129 ? 14.051 5.990 -32.573 1.000 28.618 129 HIS B C 1
ATOM 2047 O O . HIS B 1 129 ? 14.657 5.764 -33.606 1.000 26.904 129 HIS B O 1
ATOM 2054 N N . LEU B 1 130 ? 12.774 5.665 -32.372 1.000 28.586 130 LEU B N 1
ATOM 2055 C CA . LEU B 1 130 ? 11.921 5.046 -33.419 1.000 27.561 130 LEU B CA 1
ATOM 2056 C C . LEU B 1 130 ? 11.782 5.990 -34.625 1.000 23.823 130 LEU B C 1
ATOM 2057 O O . LEU B 1 130 ? 11.935 5.534 -35.745 1.000 25.841 130 LEU B O 1
ATOM 2062 N N . LEU B 1 131 ? 11.504 7.276 -34.437 1.000 23.118 131 LEU B N 1
ATOM 2063 C CA . LEU B 1 131 ? 11.420 8.227 -35.578 1.000 21.548 131 LEU B CA 1
ATOM 2064 C C . LEU B 1 131 ? 12.740 8.231 -36.369 1.000 20.660 131 LEU B C 1
ATOM 2065 O O . LEU B 1 131 ? 12.676 8.226 -37.632 1.000 19.685 131 LEU B O 1
ATOM 2070 N N . LEU B 1 132 ? 13.891 8.189 -35.695 1.000 20.612 132 LEU B N 1
ATOM 2071 C CA . LEU B 1 132 ? 15.218 8.201 -36.366 1.000 23.721 132 LEU B CA 1
ATOM 2072 C C . LEU B 1 132 ? 15.327 6.941 -37.224 1.000 26.357 132 LEU B C 1
ATOM 2073 O O . LEU B 1 132 ? 15.812 7.071 -38.351 1.000 29.224 132 LEU B O 1
ATOM 2078 N N . LYS B 1 133 ? 14.871 5.787 -36.715 1.000 27.921 133 LYS B N 1
ATOM 2079 C CA . LYS B 1 133 ? 14.872 4.497 -37.458 1.000 33.656 133 LYS B CA 1
ATOM 2080 C C . LYS B 1 133 ? 14.152 4.664 -38.807 1.000 34.501 133 LYS B C 1
ATOM 2081 O O . LYS B 1 133 ? 14.681 4.165 -39.821 1.000 32.265 133 LYS B O 1
ATOM 2087 N N . TYR B 1 134 ? 13.020 5.376 -38.828 1.000 33.795 134 TYR B N 1
ATOM 2088 C CA . TYR B 1 134 ? 12.141 5.524 -40.022 1.000 32.358 134 TYR B CA 1
ATOM 2089 C C . TYR B 1 134 ? 12.480 6.781 -40.835 1.000 32.042 134 TYR B C 1
ATOM 2090 O O . TYR B 1 134 ? 11.665 7.152 -41.694 1.000 36.913 134 TYR B O 1
ATOM 2099 N N . GLY B 1 135 ? 13.618 7.426 -40.579 1.000 30.960 135 GLY B N 1
ATOM 2100 C CA . GLY B 1 135 ? 14.205 8.430 -41.492 1.000 32.086 135 GLY B CA 1
ATOM 2101 C C . GLY B 1 135 ? 14.010 9.874 -41.044 1.000 30.394 135 GLY B C 1
ATOM 2102 O O . GLY B 1 135 ? 14.154 10.744 -41.882 1.000 30.156 135 GLY B O 1
ATOM 2103 N N . ALA B 1 136 ? 13.735 10.145 -39.764 1.000 31.158 136 ALA B N 1
ATOM 2104 C CA . ALA B 1 136 ? 13.591 11.525 -39.236 1.000 31.882 136 ALA B CA 1
ATOM 2105 C C . ALA B 1 136 ? 14.961 12.208 -39.199 1.000 34.594 136 ALA B C 1
ATOM 2106 O O . ALA B 1 136 ? 16.020 11.554 -39.175 1.000 38.154 136 ALA B O 1
#

Nearest PDB structures (foldseek):
  3ehr-assembly1_A  TM=7.399E-01  e=1.737E-04  Homo sapiens
  6py8-assembly1_F  TM=8.490E-01  e=1.273E-03  Homo sapiens
  3b95-assembly2_B  TM=7.498E-01  e=5.990E-04  Homo sapiens
  6py8-assembly2_K  TM=8.497E-01  e=3.353E-03  Homo sapiens
  4g8k-assembly2_B  TM=8.407E-01  e=1.359E-02  Homo sapiens

Foldseek 3Di:
DCDPNAQEDELVDLLPDDLVNVVVCVVCLLPQRYDHPPDDRYGFDGSLLSCLVNVVVRNVVSSLPDDPHDQCRAGPQGDGSLLSNQLVVPDLVSNLSSLVSPVLVCQCRAGPVRDGSLNSHDPPDPNNVSNVVSPD/DDPPQEDELVDLVPDDLVNVVVCLVQQLPQRYDHPVDDSDRFDGSLLSCLVNVVVRNVVNSLPDPSHDQCRAGPQGDGSLLSNQLVVPDLVSNVSSLVSCVLVCQCRAGNVRDGSLNSHPPPPPNNVVSVVSPD

B-factor: mean 29.29, std 10.01, range [13.78, 78.92]

InterPro domains:
  IPR002110 Ankyrin repeat [PF13857] (64-119)
  IPR036770 Ankyrin repeat-containing domain superfamily [G3DSA:1.25.40.20] (11-152)
  IPR036770 Ankyrin repeat-containing domain superfamily [SSF48403] (45-137)

Radius of gyration: 19.04 Å; Cα contacts (8 Å, |Δi|>4): 466; chains: 2; bounding box: 42×30×49 Å

Secondary structure (DSSP, 8-state):
--STTSS-B-HHHHHT--HHHHHHTGGGTTS--B--TTS-SS--B-HHHHHHHTT-HHHHHHHHT-TT--TTPPPTTS--HHHHHHHTT--HHHHHHHHHTTGGGGTT---TTS--HHHHS-TT-HHHHHHHHTT-/--TTT-B-HHHHHT--HHHHHHTGGGTTS--B--SSS-SS--B-HHHHHHHTT-HHHHHHHHT-TTS-TTPPPTTS--HHHHHHHTT--HHHHHHHHHTTGGGGTT---TTS--HHHHSPTT-HHHHHHHHTT-

Organism: Plasmodium falciparum (isolate 3D7) (NCBI:txid36329)

Solvent-accessible surface area: 13489 Å² total; per-residue (Å²): 145,158,59,147,125,31,70,14,19,37,42,54,71,0,9,69,14,80,67,97,63,0,132,78,36,129,109,80,16,73,52,56,4,0,4,74,116,111,46,64,100,81,23,21,20,5,1,5,1,0,0,1,32,31,44,43,76,106,3,2,38,34,0,10,43,83,94,69,19,71,15,30,14,67,2,87,65,54,32,3,1,3,1,5,0,3,57,102,45,9,35,71,100,16,2,55,34,0,1,138,132,17,1,52,154,8,11,98,50,137,13,92,184,68,67,24,2,34,82,39,15,42,98,115,5,94,16,70,88,17,0,78,129,58,54,42,80,58,128,95,74,32,32,37,23,35,75,0,14,75,16,76,56,103,63,0,94,170,41,120,110,94,11,71,56,60,4,0,5,67,98,110,56,61,139,63,9,30,20,4,1,5,2,0,0,2,31,14,20,49,97,100,3,1,44,45,0,18,53,71,217,49,8,76,9,32,15,65,1,79,37,54,22,3,1,3,2,4,0,2,53,94,60,15,68,77,73,37,2,74,39,0,0,102,68,14,1,48,157,6,11,96,52,122,6,82,173,114,66,25,1,33,87,18,15,27,169,94,7,105,17,47,95,23,0,77,156,47,49,47